Protein AF-A0A1I8H3U7-F1 (afdb_monomer_lite)

Radius of gyration: 20.55 Å; chains: 1; bounding box: 43×45×59 Å

pLDDT: mean 71.6, std 21.75, range [28.52, 97.62]

Organism: NCBI:txid282301

InterPro domains:
  IPR007583 GRASP55/65 [PTHR12893] (18-181)
  IPR024958 GRASP-type PDZ domain [PF04495] (22-180)
  IPR024958 GRASP-type PDZ domain [PS51865] (71-175)
  IPR036034 PDZ superfamily [G3DSA:2.30.42.10] (1-68)
  IPR036034 PDZ superfamily [G3DSA:2.30.42.10] (71-184)

Structure (mmCIF, N/CA/C/O backbone):
data_AF-A0A1I8H3U7-F1
#
_entry.id   AF-A0A1I8H3U7-F1
#
loop_
_atom_site.group_PDB
_atom_site.id
_atom_site.type_symbol
_atom_site.label_atom_id
_atom_site.label_alt_id
_atom_site.label_comp_id
_atom_site.label_asym_id
_atom_site.label_entity_id
_atom_site.label_seq_id
_atom_site.pdbx_PDB_ins_code
_atom_site.Cartn_x
_atom_site.Cartn_y
_atom_site.Cartn_z
_atom_site.occupancy
_atom_site.B_iso_or_equiv
_atom_site.auth_seq_id
_atom_site.auth_comp_id
_atom_site.auth_asym_id
_atom_site.auth_atom_id
_atom_site.pdbx_PDB_model_num
ATOM 1 N N . THR A 1 1 ? -1.528 2.103 34.406 1.00 34.38 1 THR A N 1
ATOM 2 C CA . THR A 1 1 ? -1.459 2.693 33.057 1.00 34.38 1 THR A CA 1
ATOM 3 C C . THR A 1 1 ? -2.124 1.741 32.081 1.00 34.38 1 THR A C 1
ATOM 5 O O . THR A 1 1 ? -2.068 0.539 32.339 1.00 34.38 1 THR A O 1
ATOM 8 N N . PRO A 1 2 ? -2.748 2.231 30.998 1.00 35.12 2 PRO A N 1
ATOM 9 C CA . PRO A 1 2 ? -3.317 1.375 29.946 1.00 35.12 2 PRO A CA 1
ATOM 10 C C . PRO A 1 2 ? -2.287 0.363 29.407 1.00 35.12 2 PRO A C 1
ATOM 12 O O . PRO A 1 2 ? -2.620 -0.785 29.131 1.00 35.12 2 PRO A O 1
ATOM 15 N N . GLU A 1 3 ? -1.005 0.738 29.412 1.00 39.56 3 GLU A N 1
ATOM 16 C CA . GLU A 1 3 ? 0.134 -0.139 29.113 1.00 39.56 3 GLU A CA 1
ATOM 17 C C . GLU A 1 3 ? 0.215 -1.374 30.023 1.00 39.56 3 GLU A C 1
ATOM 19 O O . GLU A 1 3 ? 0.442 -2.479 29.542 1.00 39.56 3 GLU A O 1
ATOM 24 N N . ARG A 1 4 ? -0.013 -1.230 31.337 1.00 41.25 4 ARG A N 1
ATOM 25 C CA . ARG A 1 4 ? 0.008 -2.366 32.275 1.00 41.25 4 ARG A CA 1
ATOM 26 C C . ARG A 1 4 ? -1.184 -3.305 32.090 1.00 41.25 4 ARG A C 1
ATOM 28 O O . ARG A 1 4 ? -1.023 -4.495 32.330 1.00 41.25 4 ARG A O 1
ATOM 35 N N . GLN A 1 5 ? -2.338 -2.791 31.662 1.00 42.91 5 GLN A N 1
ATOM 36 C CA . GLN A 1 5 ? -3.529 -3.606 31.394 1.00 42.91 5 GLN A CA 1
ATOM 37 C C . GLN A 1 5 ? -3.373 -4.404 30.098 1.00 42.91 5 GLN A C 1
ATOM 39 O O . GLN A 1 5 ? -3.632 -5.602 30.087 1.00 42.91 5 GLN A O 1
ATOM 44 N N . LEU A 1 6 ? -2.851 -3.794 29.030 1.00 49.28 6 LEU A N 1
ATOM 45 C CA . LEU A 1 6 ? -2.592 -4.519 27.783 1.00 49.28 6 LEU A CA 1
ATOM 46 C C . LEU A 1 6 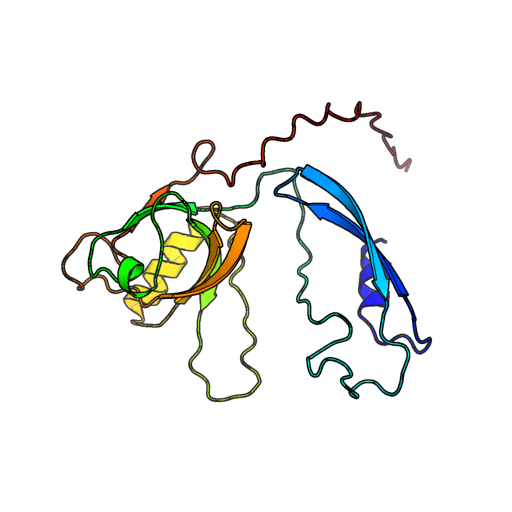? -1.469 -5.556 27.964 1.00 49.28 6 LEU A C 1
ATOM 48 O O . LEU A 1 6 ? -1.606 -6.703 27.548 1.00 49.28 6 LEU A O 1
ATOM 52 N N . HIS A 1 7 ? -0.402 -5.205 28.690 1.00 46.22 7 HIS A N 1
ATOM 53 C CA . HIS A 1 7 ? 0.641 -6.165 29.059 1.00 46.22 7 HIS A CA 1
ATOM 54 C C . HIS A 1 7 ? 0.152 -7.288 29.988 1.00 46.22 7 HIS A C 1
ATOM 56 O O . HIS A 1 7 ? 0.735 -8.370 29.948 1.00 46.22 7 HIS A O 1
ATOM 62 N N . SER A 1 8 ? -0.882 -7.079 30.817 1.00 42.31 8 SER A N 1
ATOM 63 C CA . SER A 1 8 ? -1.443 -8.155 31.649 1.00 42.31 8 SER A CA 1
ATOM 64 C C . SER A 1 8 ? -2.382 -9.079 30.876 1.00 42.31 8 SER A C 1
ATOM 66 O O . SER A 1 8 ? -2.451 -10.253 31.218 1.00 42.31 8 SER A O 1
ATOM 68 N N . LEU A 1 9 ? -3.058 -8.580 29.834 1.00 48.66 9 LEU A N 1
ATOM 69 C CA . LEU A 1 9 ? -3.866 -9.392 28.912 1.00 48.66 9 LEU A CA 1
ATOM 70 C C . LEU A 1 9 ? -3.006 -10.242 27.963 1.00 48.66 9 LEU A C 1
ATOM 72 O O . LEU A 1 9 ? -3.434 -11.301 27.519 1.00 48.66 9 LEU A O 1
ATOM 76 N N . LEU A 1 10 ? -1.788 -9.782 27.659 1.00 49.66 10 LEU A N 1
ATOM 77 C CA . LEU A 1 10 ? -0.835 -10.487 26.793 1.00 49.66 10 LEU A CA 1
ATOM 78 C C . LEU A 1 10 ? 0.128 -11.411 27.554 1.00 49.66 10 LEU A C 1
ATOM 80 O O . LEU A 1 10 ? 0.865 -12.174 26.930 1.00 49.66 10 LEU A O 1
ATOM 84 N N . ARG A 1 11 ? 0.152 -11.353 28.892 1.00 44.91 11 ARG A N 1
ATOM 85 C CA . ARG A 1 11 ? 0.851 -12.346 29.716 1.00 44.91 11 ARG A CA 1
ATOM 86 C C . ARG A 1 11 ? -0.111 -13.485 30.046 1.00 44.91 11 ARG A C 1
ATOM 88 O O . ARG A 1 11 ? -1.270 -13.202 30.339 1.00 44.91 11 ARG A O 1
ATOM 95 N N . PRO A 1 12 ? 0.358 -14.744 30.092 1.00 41.75 12 PRO A N 1
ATOM 96 C CA . PRO A 1 12 ? -0.419 -15.827 30.675 1.00 41.75 12 PRO A CA 1
ATOM 97 C C . PRO A 1 12 ? -0.661 -15.477 32.146 1.00 41.75 12 PRO A C 1
ATOM 99 O O . PRO A 1 12 ? 0.229 -15.585 32.989 1.00 41.75 12 PRO A O 1
ATOM 102 N N . THR A 1 13 ? -1.839 -14.948 32.450 1.00 44.47 13 THR A N 1
ATOM 103 C CA . THR A 1 13 ? -2.303 -14.775 33.820 1.00 44.47 13 THR A CA 1
ATOM 104 C C . THR A 1 13 ? -2.773 -16.145 34.298 1.00 44.47 13 THR A C 1
ATOM 106 O O . THR A 1 13 ? -3.420 -16.879 33.557 1.00 44.47 13 THR A O 1
ATOM 109 N N . SER A 1 14 ? -2.451 -16.524 35.538 1.00 47.03 14 SER A N 1
ATOM 110 C CA . SER A 1 14 ? -2.884 -17.803 36.131 1.00 47.03 14 SER A CA 1
ATOM 111 C C . SER A 1 14 ? -4.402 -17.892 36.364 1.00 47.03 14 SER A C 1
ATOM 113 O O . SER A 1 14 ? -4.886 -18.874 36.922 1.00 47.03 14 SER A O 1
ATOM 115 N N . GLN A 1 15 ? -5.156 -16.872 35.950 1.00 48.25 15 GLN A N 1
ATOM 116 C CA . GLN A 1 15 ? -6.607 -16.881 35.857 1.00 48.25 15 GLN A CA 1
ATOM 117 C C . GLN A 1 15 ? -6.987 -16.954 34.380 1.00 48.25 15 GLN A C 1
ATOM 119 O O . GLN A 1 15 ? -6.666 -16.054 33.608 1.00 48.25 15 GLN A O 1
ATOM 124 N N . ALA A 1 16 ? -7.657 -18.040 33.998 1.00 53.25 16 ALA A N 1
ATOM 125 C CA . ALA A 1 16 ? -8.182 -18.227 32.656 1.00 53.25 16 ALA A CA 1
ATOM 126 C C . ALA A 1 16 ? -9.256 -17.163 32.373 1.00 53.25 16 ALA A C 1
ATOM 128 O O . ALA A 1 16 ? -10.399 -17.292 32.808 1.00 53.25 16 ALA A O 1
ATOM 129 N N . LEU A 1 17 ? -8.879 -16.090 31.680 1.00 57.59 17 LEU A N 1
ATOM 130 C CA . LEU A 1 17 ? -9.831 -15.150 31.094 1.00 57.59 17 LEU A CA 1
ATOM 131 C C . LEU A 1 17 ? -10.604 -15.889 29.993 1.00 57.59 17 LEU A C 1
ATOM 133 O O . LEU A 1 17 ? -9.993 -16.396 29.056 1.00 57.59 17 LEU A O 1
ATOM 137 N N . SER A 1 18 ? -11.929 -15.978 30.128 1.00 69.25 18 SER A N 1
ATOM 138 C CA . SER A 1 18 ? -12.824 -16.638 29.161 1.00 69.25 18 SER A CA 1
ATOM 139 C C . SER A 1 18 ? -13.336 -15.697 28.069 1.00 69.25 18 SER A C 1
ATOM 141 O O . SER A 1 18 ? -13.790 -16.148 27.025 1.00 69.25 18 SER A O 1
ATOM 143 N N . SER A 1 19 ? -13.271 -14.386 28.290 1.00 75.50 19 SER A N 1
ATOM 144 C CA . SER A 1 19 ? -13.606 -13.374 27.290 1.00 75.50 19 SER A CA 1
ATOM 145 C C . SER A 1 19 ? -12.883 -12.064 27.584 1.00 75.50 19 SER A C 1
ATOM 147 O O . SER A 1 19 ? -12.411 -11.827 28.703 1.00 75.50 19 SER A O 1
ATOM 149 N N . VAL A 1 20 ? -12.748 -11.225 26.559 1.00 82.19 20 VAL A N 1
ATOM 150 C CA . VAL A 1 20 ? -12.154 -9.895 26.669 1.00 82.19 20 VAL A CA 1
ATOM 151 C C . VAL A 1 20 ? -12.963 -8.890 25.857 1.00 82.19 20 VAL A C 1
ATOM 153 O O . VAL A 1 20 ? -13.288 -9.128 24.696 1.00 82.19 20 VAL A O 1
ATOM 156 N N . ASP A 1 21 ? -13.248 -7.743 26.467 1.00 82.81 21 ASP A N 1
ATOM 157 C CA . ASP A 1 21 ? -13.809 -6.585 25.776 1.00 82.81 21 ASP A CA 1
ATOM 158 C C . ASP A 1 21 ? -12.682 -5.641 25.363 1.00 82.81 21 ASP A C 1
ATOM 160 O O . ASP A 1 21 ? -11.922 -5.144 26.199 1.00 82.81 21 ASP A O 1
ATOM 164 N N . LEU A 1 22 ? -12.568 -5.386 24.060 1.00 84.25 22 LEU A N 1
ATOM 165 C CA . LEU A 1 22 ? -11.606 -4.449 23.494 1.00 84.25 22 LEU A CA 1
ATOM 166 C C . LEU A 1 22 ? -12.311 -3.212 22.953 1.00 84.25 22 LEU A C 1
ATOM 168 O O . LEU A 1 22 ? -13.195 -3.288 22.102 1.00 84.25 22 LEU A O 1
ATOM 172 N N . THR A 1 23 ? -11.824 -2.046 23.361 1.00 85.19 23 THR A N 1
ATOM 173 C CA . THR A 1 23 ? -12.146 -0.787 22.690 1.00 85.19 23 THR A CA 1
ATOM 174 C C . THR A 1 23 ? -11.201 -0.603 21.505 1.00 85.19 23 THR A C 1
ATOM 176 O O . THR A 1 23 ? -10.003 -0.395 21.687 1.00 85.19 23 THR A O 1
ATOM 179 N N . VAL A 1 24 ? -11.732 -0.690 20.284 1.00 85.56 24 VAL A N 1
ATOM 180 C CA . VAL A 1 24 ? -10.954 -0.637 19.040 1.00 85.56 24 VAL A CA 1
ATOM 181 C C . VAL A 1 24 ? -11.247 0.660 18.296 1.00 85.56 24 VAL A C 1
ATOM 183 O O . VAL A 1 24 ? -12.391 0.930 17.931 1.00 85.56 24 VAL A O 1
ATOM 186 N N . TYR A 1 25 ? -10.199 1.438 18.022 1.00 80.38 25 TYR A N 1
ATOM 187 C CA . TYR A 1 25 ? -10.252 2.565 17.0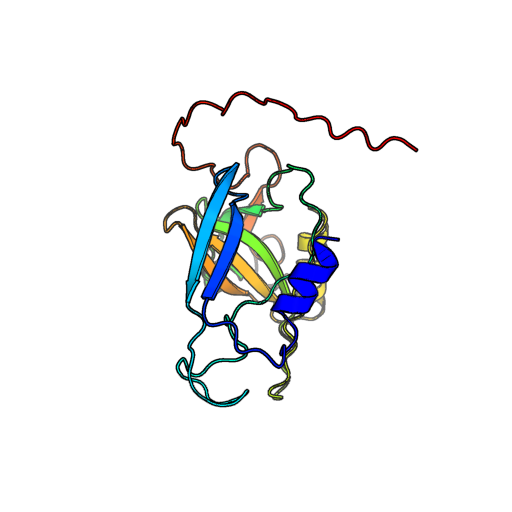92 1.00 80.38 25 TYR A CA 1
ATOM 188 C C . TYR A 1 25 ? -9.895 2.101 15.674 1.00 80.38 25 TYR A C 1
ATOM 190 O O . TYR A 1 25 ? -8.862 1.465 15.466 1.00 80.38 25 TYR A O 1
ATOM 198 N N . SER A 1 26 ? -10.737 2.419 14.688 1.00 79.12 26 SER A N 1
ATOM 199 C CA . SER A 1 26 ? -10.466 2.140 13.275 1.00 79.12 26 SER A CA 1
ATOM 200 C C . SER A 1 26 ? -9.914 3.380 12.581 1.00 79.12 26 SER A C 1
ATOM 202 O O . SER A 1 26 ? -10.650 4.337 12.363 1.00 79.12 26 SER A O 1
ATOM 204 N N . SER A 1 27 ? -8.655 3.345 12.138 1.00 74.06 27 SER A N 1
ATOM 205 C CA . SER A 1 27 ? -8.067 4.459 11.378 1.00 74.06 27 SER A CA 1
ATOM 206 C C . SER A 1 27 ? -8.760 4.714 10.034 1.00 74.06 27 SER A C 1
ATOM 208 O O . SER A 1 27 ? -8.767 5.852 9.580 1.00 74.06 27 SER A O 1
ATOM 210 N N . LYS A 1 28 ? -9.363 3.682 9.422 1.00 74.44 28 LYS A N 1
ATOM 211 C CA . LYS A 1 28 ? -10.118 3.796 8.159 1.00 74.44 28 LYS A CA 1
ATOM 212 C C . LYS A 1 28 ? -11.469 4.486 8.358 1.00 74.44 28 LYS A C 1
ATOM 214 O O . LYS A 1 28 ? -11.871 5.294 7.538 1.00 74.44 28 LYS A O 1
ATOM 219 N N . GLN A 1 29 ? -12.201 4.130 9.414 1.00 78.31 29 GLN A N 1
ATOM 220 C CA . GLN A 1 29 ? -13.550 4.667 9.649 1.00 78.31 29 GLN A CA 1
ATOM 221 C C . GLN A 1 29 ? -13.547 5.892 10.572 1.00 78.31 29 GLN A C 1
ATOM 223 O O . GLN A 1 29 ? -14.559 6.570 10.689 1.00 78.31 29 GLN A O 1
ATOM 228 N N . ARG A 1 30 ? -12.429 6.162 11.257 1.00 77.19 30 ARG A N 1
ATOM 229 C CA . ARG A 1 30 ? -12.304 7.158 12.334 1.00 77.19 30 ARG A CA 1
ATOM 230 C C . ARG A 1 30 ? -13.356 6.992 13.435 1.00 77.19 30 ARG A C 1
ATOM 232 O O . ARG A 1 30 ? -13.760 7.959 14.076 1.00 77.19 30 ARG A O 1
ATOM 239 N N . THR A 1 31 ? -13.775 5.754 13.679 1.00 79.38 31 THR A N 1
ATOM 240 C CA . THR A 1 31 ? -14.749 5.393 14.711 1.00 79.38 31 THR A CA 1
ATOM 241 C C . THR A 1 31 ? -14.119 4.518 15.784 1.00 79.38 31 THR A C 1
ATOM 243 O O . THR A 1 31 ? -13.140 3.801 15.549 1.00 79.38 31 THR A O 1
ATOM 246 N N . VAL A 1 32 ? -14.701 4.580 16.980 1.00 84.12 32 VAL A N 1
ATOM 247 C CA . VAL A 1 32 ? -14.395 3.683 18.094 1.00 84.12 32 VAL A CA 1
ATOM 248 C C . VAL A 1 32 ? -15.550 2.705 18.240 1.00 84.12 32 VAL A C 1
ATOM 250 O O . VAL A 1 32 ? -16.710 3.115 18.242 1.00 84.12 32 VAL A O 1
ATOM 253 N N . ARG A 1 33 ? -15.240 1.418 18.374 1.00 84.94 33 ARG A N 1
ATOM 254 C CA . ARG A 1 33 ? -16.231 0.370 18.641 1.00 84.94 33 ARG A CA 1
ATOM 255 C C . ARG A 1 33 ? -15.762 -0.556 19.754 1.00 84.94 33 ARG A C 1
ATOM 257 O O . ARG A 1 33 ? -14.560 -0.751 19.929 1.00 84.94 33 ARG A O 1
ATOM 264 N N . GLN A 1 34 ? -16.716 -1.135 20.473 1.00 88.75 34 GLN A N 1
ATOM 265 C CA . GLN A 1 34 ? -16.449 -2.243 21.386 1.00 88.75 34 GLN A CA 1
ATOM 266 C C . GLN A 1 34 ? -16.438 -3.552 20.596 1.00 88.75 34 GLN A C 1
ATOM 268 O O . GLN A 1 34 ? -17.292 -3.768 19.735 1.00 88.75 34 GLN A O 1
ATOM 273 N N . VAL A 1 35 ? -15.454 -4.400 20.868 1.00 87.75 35 VAL A N 1
ATOM 274 C CA . VAL A 1 35 ? -15.314 -5.732 20.283 1.00 87.75 35 VAL A CA 1
ATOM 275 C C . VAL A 1 35 ? -15.214 -6.726 21.429 1.00 87.75 35 VAL A C 1
ATOM 277 O O . VAL A 1 35 ? -14.239 -6.700 22.175 1.00 87.75 35 VAL A O 1
ATOM 280 N N . HIS A 1 36 ? -16.219 -7.590 21.547 1.00 84.25 36 HIS A N 1
ATOM 281 C CA . HIS A 1 36 ? -16.194 -8.724 22.463 1.00 84.25 36 HIS A CA 1
ATOM 282 C C . HIS A 1 36 ? -15.462 -9.883 21.792 1.00 84.25 36 HIS A C 1
ATOM 284 O O . HIS A 1 36 ? -15.779 -10.226 20.650 1.00 84.25 36 HIS A O 1
ATOM 290 N N . ILE A 1 37 ? -14.476 -10.464 22.470 1.00 81.88 37 ILE A N 1
ATOM 291 C CA . ILE A 1 37 ? -13.745 -11.631 21.983 1.00 81.88 37 ILE A CA 1
ATOM 292 C C . ILE A 1 37 ? -13.847 -12.742 23.017 1.00 81.88 37 ILE A C 1
ATOM 294 O O . ILE A 1 37 ? -13.365 -12.595 24.141 1.00 81.88 37 ILE A O 1
ATOM 298 N N . ASP A 1 38 ? -14.411 -13.871 22.602 1.00 77.56 38 ASP A N 1
ATOM 299 C CA . ASP A 1 38 ? -14.415 -15.094 23.393 1.00 77.56 38 ASP A CA 1
ATOM 300 C C . ASP A 1 38 ? -13.034 -15.751 23.315 1.00 77.56 38 ASP A C 1
ATOM 302 O O . ASP A 1 38 ? -12.550 -16.124 22.244 1.00 77.56 38 ASP A O 1
ATOM 306 N N . LEU A 1 39 ? -12.379 -15.873 24.466 1.00 71.56 39 LEU A N 1
ATOM 307 C CA . LEU A 1 39 ? -11.112 -16.578 24.592 1.00 71.56 39 LEU A CA 1
ATOM 308 C C . LEU A 1 39 ? -11.463 -18.033 24.881 1.00 71.56 39 LEU A C 1
ATOM 310 O O . LEU A 1 39 ? -12.071 -18.319 25.910 1.00 71.56 39 LEU A O 1
ATOM 314 N N . ALA A 1 40 ? -11.123 -18.951 23.974 1.00 62.75 40 ALA A N 1
ATOM 315 C CA . ALA A 1 40 ? -11.466 -20.362 24.120 1.00 62.75 40 ALA A CA 1
ATOM 316 C C . ALA A 1 40 ? -11.066 -20.891 25.514 1.00 62.75 40 ALA A C 1
ATOM 318 O O . ALA A 1 40 ? -9.890 -21.098 25.816 1.00 62.75 40 ALA A O 1
ATOM 319 N N . SER A 1 41 ? -12.063 -21.092 26.380 1.00 50.88 41 SER A N 1
ATOM 320 C CA . SER A 1 41 ? -11.893 -21.635 27.721 1.00 50.88 41 SER A CA 1
ATOM 321 C C . SER A 1 41 ? -11.781 -23.152 27.614 1.00 50.88 41 SER A C 1
ATOM 323 O O . SER A 1 41 ? -12.783 -23.867 27.637 1.00 50.88 41 SER A O 1
ATOM 325 N N . GLY A 1 42 ? -10.573 -23.673 27.445 1.00 45.69 42 GLY A N 1
ATOM 326 C CA . GLY A 1 42 ? -10.405 -25.119 27.398 1.00 45.69 42 GLY A CA 1
ATOM 327 C C . GLY A 1 42 ? -8.976 -25.548 27.144 1.00 45.69 42 GLY A C 1
ATOM 328 O O . GLY A 1 42 ? -8.549 -25.558 25.998 1.00 45.69 42 GLY A O 1
ATOM 329 N N . SER A 1 43 ? -8.326 -25.954 28.238 1.00 44.59 43 SER A N 1
ATOM 330 C CA . SER A 1 43 ? -7.053 -26.677 28.360 1.00 44.59 43 SER A CA 1
ATOM 331 C C . SER A 1 43 ? -5.779 -25.969 27.888 1.00 44.59 43 SER A C 1
ATOM 333 O O . SER A 1 43 ? -5.638 -25.634 26.727 1.00 44.59 43 SER A O 1
ATOM 335 N N . GLU A 1 44 ? -4.832 -25.843 28.821 1.00 46.41 44 GLU A N 1
ATOM 336 C CA . GLU A 1 44 ? -3.373 -25.745 28.649 1.00 46.41 44 GLU A CA 1
ATOM 337 C C . GLU A 1 44 ? -2.804 -24.743 27.607 1.00 46.41 44 GLU A C 1
ATOM 339 O O . GLU A 1 44 ? -3.104 -24.818 26.411 1.00 46.41 44 GLU A O 1
ATOM 344 N N . PRO A 1 45 ? -1.872 -23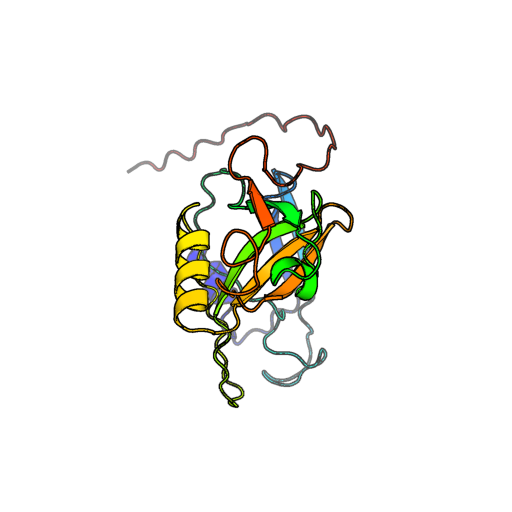.851 28.005 1.00 43.72 45 PRO A N 1
ATOM 345 C CA . PRO A 1 45 ? -1.141 -23.014 27.056 1.00 43.72 45 PRO A CA 1
ATOM 346 C C . PRO A 1 45 ? -0.381 -23.903 26.056 1.00 43.72 45 PRO A C 1
ATOM 348 O O . PRO A 1 45 ? 0.576 -24.580 26.417 1.00 43.72 45 PRO A O 1
ATOM 351 N N . GLY A 1 46 ? -0.831 -23.911 24.798 1.00 45.31 46 GLY A N 1
ATOM 352 C CA . GLY A 1 46 ? -0.287 -24.763 23.733 1.00 45.31 46 GLY A CA 1
ATOM 353 C C . GLY A 1 46 ? -1.277 -25.759 23.122 1.00 45.31 46 GLY A C 1
ATOM 354 O O . GLY A 1 46 ? -0.951 -26.355 22.098 1.00 45.31 46 GLY A O 1
ATOM 355 N N . SER A 1 47 ? -2.490 -25.920 23.667 1.00 41.88 47 SER A N 1
ATOM 356 C CA . SER A 1 47 ? -3.523 -26.747 23.027 1.00 41.88 47 SER A CA 1
ATOM 357 C C . SER A 1 47 ? -4.414 -25.895 22.108 1.00 41.88 47 SER A C 1
ATOM 359 O O . SER A 1 47 ? -5.362 -25.223 22.507 1.00 41.88 47 SER A O 1
ATOM 361 N N . GLY A 1 48 ? -4.020 -25.830 20.836 1.00 50.28 48 GLY A N 1
ATOM 362 C CA . GLY A 1 48 ? -4.698 -25.046 19.811 1.00 50.28 48 GLY A CA 1
ATOM 363 C C . GLY A 1 48 ? -6.082 -25.592 19.460 1.00 50.28 48 GLY A C 1
ATOM 364 O O . GLY A 1 48 ? -6.185 -26.563 18.721 1.00 50.28 48 GLY A O 1
ATOM 365 N N . GLN A 1 49 ? -7.151 -24.909 19.877 1.00 52.62 49 GLN A N 1
ATOM 366 C CA . GLN A 1 49 ? -8.480 -25.144 19.287 1.00 52.62 49 GLN A CA 1
ATOM 367 C C . GLN A 1 49 ? -8.590 -24.588 17.861 1.00 52.62 49 GLN A C 1
ATOM 369 O O . GLN A 1 49 ? -9.301 -25.153 17.038 1.00 52.62 49 GLN A O 1
ATOM 374 N N . TRP A 1 50 ? -7.856 -23.520 17.540 1.00 64.31 50 TRP A N 1
ATOM 375 C CA . TRP A 1 50 ? -7.815 -22.942 16.191 1.00 64.31 50 TRP A CA 1
ATOM 376 C C . TRP A 1 50 ? -6.504 -23.243 15.439 1.00 64.31 50 TRP A C 1
ATOM 378 O O . TRP A 1 50 ? -6.338 -22.831 14.295 1.00 64.31 50 TRP A O 1
ATOM 388 N N . GLY A 1 51 ? -5.578 -23.981 16.068 1.00 64.69 51 GLY A N 1
ATOM 389 C CA . GLY A 1 51 ? -4.355 -24.487 15.432 1.00 64.69 51 GLY A CA 1
ATOM 390 C C . GLY A 1 51 ? -3.235 -23.466 15.186 1.00 64.69 51 GLY A C 1
ATOM 391 O O . GLY A 1 51 ? -2.245 -23.824 14.552 1.00 64.69 51 GLY A O 1
ATOM 392 N N . GLY A 1 52 ? -3.355 -22.223 15.670 1.00 65.38 52 GLY A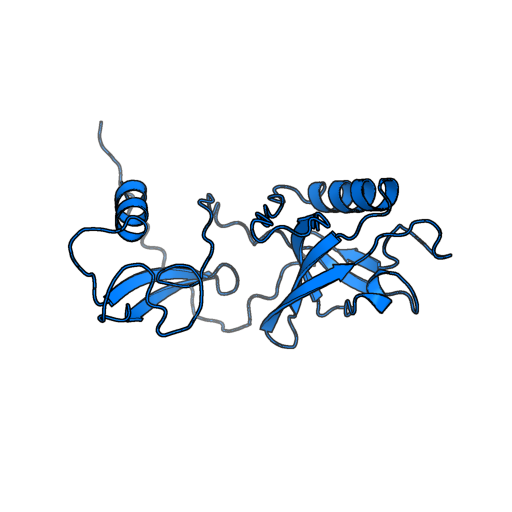 N 1
ATOM 393 C CA . GLY A 1 52 ? -2.338 -21.182 15.485 1.00 65.38 52 GLY A CA 1
ATOM 394 C C . GLY A 1 52 ? -1.661 -20.691 16.770 1.00 65.38 52 GLY A C 1
ATOM 395 O O . GLY A 1 52 ? -1.930 -21.166 17.872 1.00 65.38 52 GLY A O 1
ATOM 396 N N . GLN A 1 53 ? -0.724 -19.751 16.610 1.00 66.94 53 GLN A N 1
ATOM 397 C CA . GLN A 1 53 ? 0.105 -19.217 17.696 1.00 66.94 53 GLN A CA 1
ATOM 398 C C . GLN A 1 53 ? -0.618 -18.119 18.495 1.00 66.94 53 GLN A C 1
ATOM 400 O O . GLN A 1 53 ? -1.126 -17.150 17.928 1.00 66.94 53 GLN A O 1
ATOM 405 N N . GLY A 1 54 ? -0.585 -18.228 19.826 1.00 66.31 54 GLY A N 1
ATOM 406 C CA . GLY A 1 54 ? -1.164 -17.250 20.754 1.00 66.31 54 GLY A CA 1
ATOM 407 C C . GLY A 1 54 ? -2.680 -17.383 20.962 1.00 66.31 54 GLY A C 1
ATOM 408 O O . GLY A 1 54 ? -3.365 -18.136 20.277 1.00 66.31 54 GLY A O 1
ATOM 409 N N . LEU A 1 55 ? -3.213 -16.631 21.931 1.00 69.38 55 LEU A N 1
ATOM 410 C CA . LEU A 1 55 ? -4.637 -16.688 22.303 1.00 69.38 55 LEU A CA 1
ATOM 411 C C . LEU A 1 55 ? -5.563 -16.063 21.250 1.00 69.38 55 LEU A C 1
ATOM 413 O O . LEU A 1 55 ? -6.693 -16.503 21.089 1.00 69.38 55 LEU A O 1
ATOM 417 N N . LEU A 1 56 ? -5.075 -15.041 20.542 1.00 71.44 56 LEU A N 1
ATOM 418 C CA . LEU A 1 56 ? -5.856 -14.254 19.583 1.00 71.44 56 LEU A CA 1
ATOM 419 C C . LEU A 1 56 ? -5.376 -14.399 18.133 1.00 71.44 56 LEU A C 1
ATOM 421 O O . LEU A 1 56 ? -6.063 -13.949 17.223 1.00 71.44 56 LEU A O 1
ATOM 425 N N . GLY A 1 57 ? -4.178 -14.950 17.906 1.00 71.44 57 GLY A N 1
ATOM 426 C CA . GLY A 1 57 ? -3.602 -15.039 16.561 1.00 71.44 57 GLY A CA 1
ATOM 427 C C . GLY A 1 57 ? -3.259 -13.693 15.916 1.00 71.44 57 GLY A C 1
ATOM 428 O O . GLY A 1 57 ? -3.127 -13.617 14.698 1.00 71.44 57 GLY A O 1
ATOM 429 N N . VAL A 1 58 ? -3.124 -12.625 16.710 1.00 70.62 58 VAL A N 1
ATOM 430 C CA . VAL A 1 58 ? -2.797 -11.276 16.226 1.00 70.62 58 VAL A CA 1
ATOM 431 C C . VAL A 1 58 ? -1.413 -10.836 16.692 1.00 70.62 58 VAL A C 1
ATOM 433 O O . VAL A 1 58 ? -1.004 -11.110 17.820 1.00 70.62 58 VAL A O 1
ATOM 436 N N . SER A 1 59 ? -0.710 -10.097 15.834 1.00 67.31 59 SER A N 1
ATOM 437 C CA . SER A 1 59 ? 0.475 -9.329 16.217 1.00 67.31 59 SER A CA 1
ATOM 438 C C . SER A 1 59 ? 0.068 -7.878 16.445 1.00 67.31 59 SER A C 1
ATOM 440 O O . SER A 1 59 ? -0.580 -7.272 15.591 1.00 67.31 59 SER A O 1
ATOM 442 N N . VAL A 1 60 ? 0.425 -7.319 17.600 1.00 70.38 60 VAL A N 1
ATOM 443 C CA . VAL A 1 60 ? 0.100 -5.937 17.969 1.00 70.38 60 VAL A CA 1
ATOM 444 C C . VAL A 1 60 ? 1.392 -5.175 18.199 1.00 70.38 60 VAL A C 1
ATOM 446 O O . VAL A 1 60 ? 2.325 -5.677 18.825 1.00 70.38 60 VAL A O 1
ATOM 449 N N . ARG A 1 61 ? 1.433 -3.938 17.709 1.00 66.75 61 ARG A N 1
ATOM 450 C CA . ARG A 1 61 ? 2.511 -2.992 17.988 1.00 66.75 61 ARG A CA 1
ATOM 451 C C . ARG A 1 61 ? 1.945 -1.797 18.727 1.00 66.75 61 ARG A C 1
ATOM 453 O O . ARG A 1 61 ? 0.914 -1.256 18.334 1.00 66.75 61 ARG A O 1
ATOM 460 N N . LEU A 1 62 ? 2.636 -1.384 19.784 1.00 60.06 62 LEU A N 1
ATOM 461 C CA . LEU A 1 62 ? 2.348 -0.118 20.441 1.00 60.06 62 LEU A CA 1
ATOM 462 C C . LEU A 1 62 ? 2.786 1.008 19.502 1.00 60.06 62 LEU A C 1
ATOM 464 O O . LEU A 1 62 ? 3.945 1.070 19.098 1.00 60.06 62 LEU A O 1
ATOM 468 N N . CYS A 1 63 ? 1.840 1.860 19.124 1.00 56.41 63 CYS A N 1
ATOM 469 C CA . CYS A 1 63 ? 2.066 3.010 18.260 1.00 56.41 63 CYS A CA 1
ATOM 470 C C . CYS A 1 63 ? 1.235 4.194 18.767 1.00 56.41 63 CYS A C 1
ATOM 472 O O . CYS A 1 63 ? 0.125 4.012 19.273 1.00 56.41 63 CYS A O 1
ATOM 474 N N . CYS A 1 64 ? 1.767 5.406 18.628 1.00 55.22 64 CYS A N 1
ATOM 475 C CA . CYS A 1 64 ? 1.077 6.638 18.986 1.00 55.22 64 CYS A CA 1
ATOM 476 C C . CYS A 1 64 ? 0.169 7.058 17.824 1.00 55.22 64 CYS A C 1
ATOM 478 O O . CYS A 1 64 ? 0.654 7.536 16.801 1.00 55.22 64 CYS A O 1
ATOM 480 N N . SER A 1 65 ? -1.151 6.915 17.960 1.00 53.97 65 SER A N 1
ATOM 481 C CA . SER A 1 65 ? -2.076 7.462 16.964 1.00 53.97 65 SER A CA 1
ATOM 482 C C . SER A 1 65 ? -2.211 8.974 17.168 1.00 53.97 65 SER A C 1
ATOM 484 O O . SER A 1 65 ? -2.997 9.425 17.999 1.00 53.97 65 SER A O 1
ATOM 486 N N . THR A 1 66 ? -1.483 9.782 16.401 1.00 55.84 66 THR A N 1
ATOM 487 C CA . THR A 1 66 ? -1.567 11.260 16.426 1.00 55.84 66 THR A CA 1
ATOM 488 C C . THR A 1 66 ? -2.855 11.809 15.787 1.00 55.84 66 THR A C 1
ATOM 490 O O . THR A 1 66 ? -2.941 12.990 15.462 1.00 55.84 66 THR A O 1
ATOM 493 N N . GLY A 1 67 ? -3.867 10.963 15.557 1.00 54.16 67 GLY A N 1
ATOM 494 C CA . GLY A 1 67 ? -5.066 11.312 14.788 1.00 54.16 67 GLY A CA 1
ATOM 495 C C . GLY A 1 67 ? -4.798 11.539 13.295 1.00 54.16 67 GLY A C 1
ATOM 496 O O . GLY A 1 67 ? -5.709 11.923 12.566 1.00 54.16 67 GLY A O 1
ATOM 497 N N . GLN A 1 68 ? -3.567 11.301 12.834 1.00 57.78 68 GLN A N 1
ATOM 498 C CA . GLN A 1 68 ? -3.200 11.383 11.428 1.00 57.78 68 GLN A CA 1
ATOM 499 C C . GLN A 1 68 ? -3.668 10.132 10.669 1.00 57.78 68 GLN A C 1
ATOM 501 O O . GLN A 1 68 ? -3.734 9.042 11.247 1.00 57.78 68 GLN A O 1
ATOM 506 N N . PRO A 1 69 ? -4.022 10.281 9.381 1.00 62.44 69 PRO A N 1
ATOM 507 C CA . PRO A 1 69 ? -4.354 9.146 8.532 1.00 62.44 69 PRO A CA 1
ATOM 508 C C . PRO A 1 69 ? -3.173 8.174 8.469 1.00 62.44 69 PRO A C 1
ATOM 510 O O . PRO A 1 69 ? -2.015 8.582 8.551 1.00 62.44 69 PRO A O 1
ATOM 513 N N . ALA A 1 70 ? -3.482 6.882 8.347 1.00 67.75 70 ALA A N 1
ATOM 514 C CA . ALA A 1 70 ? -2.459 5.852 8.239 1.00 67.75 70 ALA A CA 1
ATOM 515 C C . ALA A 1 70 ? -1.545 6.136 7.037 1.00 67.75 70 ALA A C 1
ATOM 517 O O . ALA A 1 70 ? -2.027 6.507 5.964 1.00 67.75 70 ALA A O 1
ATOM 518 N N . LEU A 1 71 ? -0.238 5.956 7.234 1.00 78.50 71 LEU A N 1
ATOM 519 C CA . LEU A 1 71 ? 0.757 6.090 6.180 1.00 78.50 71 LEU A CA 1
ATOM 520 C C . LEU A 1 71 ? 0.476 5.038 5.099 1.00 78.50 71 LEU A C 1
ATOM 522 O O . LEU A 1 71 ? 0.496 3.838 5.374 1.00 78.50 71 LEU A O 1
ATOM 526 N N . ALA A 1 72 ? 0.150 5.498 3.894 1.00 87.88 72 ALA A N 1
ATOM 527 C CA . ALA A 1 72 ? -0.179 4.637 2.772 1.00 87.88 72 ALA A CA 1
ATOM 528 C C . ALA A 1 72 ? 0.272 5.265 1.451 1.00 87.88 72 ALA A C 1
ATOM 530 O O . ALA A 1 72 ? 0.215 6.485 1.286 1.00 87.88 72 ALA A O 1
ATOM 531 N N . TRP A 1 73 ? 0.667 4.417 0.504 1.00 92.81 73 TRP A N 1
ATOM 532 C CA . TRP A 1 73 ? 1.045 4.804 -0.852 1.00 92.81 73 TRP A CA 1
ATOM 533 C C . TRP A 1 73 ? 0.061 4.176 -1.825 1.00 92.81 73 TRP A C 1
ATOM 535 O O . TRP A 1 73 ? -0.062 2.951 -1.892 1.00 92.81 73 TRP A O 1
ATOM 545 N N . ARG A 1 74 ? -0.659 5.015 -2.566 1.00 94.62 74 ARG A N 1
ATOM 546 C CA . ARG A 1 74 ? -1.611 4.561 -3.577 1.00 94.62 74 ARG A CA 1
ATOM 547 C C . ARG A 1 74 ? -0.858 4.132 -4.827 1.00 94.62 74 ARG A C 1
ATOM 549 O O . ARG A 1 74 ? -0.067 4.908 -5.357 1.00 94.62 74 ARG A O 1
ATOM 556 N N . VAL A 1 75 ? -1.154 2.941 -5.329 1.00 96.69 75 VAL A N 1
ATOM 557 C CA . VAL A 1 75 ? -0.683 2.497 -6.642 1.00 96.69 75 VAL A CA 1
ATOM 558 C C . VAL A 1 75 ? -1.480 3.248 -7.705 1.00 96.69 75 VAL A C 1
ATOM 560 O O . VAL A 1 75 ? -2.708 3.177 -7.722 1.00 96.69 75 VAL A O 1
ATOM 563 N N . LEU A 1 76 ? -0.798 4.006 -8.558 1.00 96.19 76 LEU A N 1
ATOM 564 C CA . LEU A 1 76 ? -1.424 4.841 -9.587 1.00 96.19 76 LEU A CA 1
ATOM 565 C C . LEU A 1 76 ? -1.549 4.072 -10.898 1.00 96.19 76 LEU A C 1
ATOM 567 O O . LEU A 1 76 ? -2.643 3.893 -11.418 1.00 96.19 76 LEU A O 1
ATOM 571 N N . ASP A 1 77 ? -0.430 3.553 -11.382 1.00 96.38 77 ASP A N 1
ATOM 572 C CA . ASP A 1 77 ? -0.334 2.756 -12.594 1.00 96.38 77 ASP A CA 1
ATOM 573 C C . ASP A 1 77 ? 0.594 1.557 -12.364 1.00 96.38 77 ASP A C 1
ATOM 575 O O . ASP A 1 77 ? 1.328 1.484 -11.377 1.00 96.38 77 ASP A O 1
ATOM 579 N N . VAL A 1 78 ? 0.509 0.567 -13.251 1.00 97.62 78 VAL A N 1
ATOM 580 C CA . VAL A 1 78 ? 1.359 -0.625 -13.224 1.00 97.62 78 VAL A CA 1
ATOM 581 C C . VAL A 1 78 ? 1.725 -0.970 -14.660 1.00 97.62 78 VAL A C 1
ATOM 583 O O . VAL A 1 78 ? 0.846 -1.247 -15.479 1.00 97.62 78 VAL A O 1
ATOM 586 N N . ALA A 1 79 ? 3.018 -0.953 -14.971 1.00 97.31 79 ALA A N 1
ATOM 587 C CA . ALA A 1 79 ? 3.504 -1.284 -16.300 1.00 97.31 79 ALA A CA 1
ATOM 588 C C . ALA A 1 79 ? 3.362 -2.796 -16.583 1.00 97.31 79 ALA A C 1
ATOM 590 O O . ALA A 1 79 ? 3.677 -3.616 -15.718 1.00 97.31 79 ALA A O 1
ATOM 591 N N . PRO A 1 80 ? 2.906 -3.212 -17.779 1.00 96.44 80 PRO A N 1
ATOM 592 C CA . PRO A 1 80 ? 2.772 -4.629 -18.111 1.00 96.44 80 PRO A CA 1
ATOM 593 C C . PRO A 1 80 ? 4.110 -5.371 -18.023 1.00 96.44 80 PRO A C 1
ATOM 595 O O . PRO A 1 80 ? 5.110 -4.913 -18.568 1.00 96.44 80 PRO A O 1
ATOM 598 N N . GLY A 1 81 ? 4.124 -6.530 -17.359 1.00 95.12 81 GLY A N 1
ATOM 599 C CA . GLY A 1 81 ? 5.337 -7.345 -17.210 1.00 95.12 81 GLY A CA 1
ATOM 600 C C . GLY A 1 81 ? 6.366 -6.793 -16.218 1.00 95.12 81 GLY A C 1
ATOM 601 O O . GLY A 1 81 ? 7.417 -7.404 -16.050 1.00 95.12 81 GLY A O 1
ATOM 602 N N . SER A 1 82 ? 6.067 -5.682 -15.538 1.00 97.25 82 SER A N 1
ATOM 603 C CA . SER A 1 82 ? 6.924 -5.143 -14.483 1.00 97.25 82 SER A CA 1
ATOM 604 C C . SER A 1 82 ? 6.925 -6.013 -13.224 1.00 97.25 82 SER A C 1
ATOM 606 O O . SER A 1 82 ? 5.993 -6.802 -13.017 1.00 97.25 82 SER A O 1
ATOM 608 N N . PRO A 1 83 ? 7.908 -5.839 -12.322 1.00 96.62 83 PRO A N 1
ATOM 609 C CA . PRO A 1 83 ? 7.888 -6.487 -11.013 1.00 96.62 83 PRO A CA 1
ATOM 610 C C . PRO A 1 83 ? 6.574 -6.287 -10.245 1.00 96.62 83 PRO A C 1
ATOM 612 O O . PRO A 1 83 ? 6.050 -7.237 -9.662 1.00 96.62 83 PRO A O 1
ATOM 615 N N . ALA A 1 84 ? 5.994 -5.083 -10.293 1.00 96.56 84 ALA A N 1
ATOM 616 C CA . ALA A 1 84 ? 4.697 -4.782 -9.691 1.00 96.56 84 ALA A CA 1
ATOM 617 C C . ALA A 1 84 ? 3.545 -5.566 -10.343 1.00 96.56 84 ALA A C 1
ATOM 619 O O . ALA A 1 84 ? 2.677 -6.089 -9.639 1.00 96.56 84 ALA A O 1
ATOM 620 N N . SER A 1 85 ? 3.554 -5.689 -11.675 1.00 96.44 85 SER A N 1
ATOM 621 C CA . SER A 1 85 ? 2.561 -6.468 -12.425 1.00 96.44 85 SER A CA 1
ATOM 622 C C . SER A 1 85 ? 2.626 -7.951 -12.068 1.00 96.44 85 SER A C 1
ATOM 624 O O . SER A 1 85 ? 1.602 -8.554 -11.746 1.00 96.44 85 SER A O 1
ATOM 626 N N . VAL A 1 86 ? 3.833 -8.521 -12.048 1.00 96.38 86 VAL A N 1
ATOM 627 C CA . VAL A 1 86 ? 4.071 -9.931 -11.704 1.00 96.38 86 VAL A CA 1
ATOM 628 C C . VAL A 1 86 ? 3.679 -10.226 -10.254 1.00 96.38 86 VAL A C 1
ATOM 630 O O . VAL A 1 86 ? 3.107 -11.278 -9.974 1.00 96.38 86 VAL A O 1
ATOM 633 N N . ALA A 1 87 ? 3.918 -9.284 -9.337 1.00 95.12 87 ALA A N 1
ATOM 634 C CA . ALA A 1 87 ? 3.496 -9.394 -7.942 1.00 95.12 87 ALA A CA 1
ATOM 635 C C . ALA A 1 87 ? 1.974 -9.247 -7.739 1.00 95.12 87 ALA A C 1
ATOM 637 O O . ALA A 1 87 ? 1.472 -9.520 -6.648 1.00 95.12 87 ALA A O 1
ATOM 638 N N . GLY A 1 88 ? 1.223 -8.825 -8.762 1.00 95.69 88 GLY A N 1
ATOM 639 C CA . GLY A 1 88 ? -0.231 -8.673 -8.694 1.00 95.69 88 GLY A CA 1
ATOM 640 C C . GLY A 1 88 ? -0.701 -7.381 -8.019 1.00 95.69 88 GLY A C 1
ATOM 641 O O . GLY A 1 88 ? -1.795 -7.358 -7.434 1.00 95.69 88 GLY A O 1
ATOM 642 N N . LEU A 1 89 ? 0.105 -6.313 -8.082 1.00 96.25 89 LEU A N 1
ATOM 643 C CA . LEU A 1 89 ? -0.359 -4.966 -7.746 1.00 96.25 89 LEU A CA 1
ATOM 644 C C . LEU A 1 89 ? -1.384 -4.494 -8.781 1.00 96.25 89 LEU A C 1
ATOM 646 O O . LEU A 1 89 ? -1.254 -4.733 -9.982 1.00 96.25 89 LEU A O 1
ATOM 650 N N . ARG A 1 90 ? -2.429 -3.834 -8.292 1.00 97.00 90 ARG A N 1
ATOM 651 C CA . ARG A 1 90 ? -3.562 -3.349 -9.070 1.00 97.00 90 ARG A CA 1
ATOM 652 C C . ARG A 1 90 ? -3.560 -1.823 -9.049 1.00 97.00 90 ARG A C 1
ATOM 654 O O . ARG A 1 90 ? -3.589 -1.244 -7.960 1.00 97.00 90 ARG A O 1
ATOM 661 N N . PRO A 1 91 ? -3.575 -1.168 -10.219 1.00 96.50 91 PRO A N 1
ATOM 662 C CA . PRO A 1 91 ? -3.648 0.283 -10.279 1.00 96.50 91 PRO A CA 1
ATOM 663 C C . PRO A 1 91 ? -4.939 0.787 -9.625 1.00 96.50 91 PRO A C 1
ATOM 665 O O . PRO A 1 91 ? -5.945 0.070 -9.569 1.00 96.50 91 PRO A O 1
ATOM 668 N N . ASP A 1 92 ? -4.877 2.010 -9.101 1.00 94.00 92 ASP A N 1
ATOM 669 C CA . ASP A 1 92 ? -5.927 2.800 -8.445 1.00 94.00 92 ASP A CA 1
ATOM 670 C C . ASP A 1 92 ? -6.549 2.245 -7.162 1.00 94.00 92 ASP A C 1
ATOM 672 O O . ASP A 1 92 ? -6.958 3.011 -6.286 1.00 94.00 92 ASP A O 1
ATOM 676 N N . SER A 1 93 ? -6.651 0.928 -7.058 1.00 93.88 93 SER A N 1
ATOM 677 C CA . SER A 1 93 ? -7.361 0.232 -5.992 1.00 93.88 93 SER A CA 1
ATOM 678 C C . SER A 1 93 ? -6.449 -0.203 -4.855 1.00 93.88 93 SER A C 1
ATOM 680 O O . SER A 1 93 ? -6.927 -0.379 -3.735 1.00 93.88 93 SER A O 1
ATOM 682 N N . ASP A 1 94 ? -5.152 -0.359 -5.109 1.00 95.62 94 ASP A N 1
ATOM 683 C CA . ASP A 1 94 ? -4.212 -0.798 -4.091 1.00 95.62 94 ASP A CA 1
ATOM 684 C C . ASP A 1 94 ? -3.528 0.350 -3.363 1.00 95.62 94 ASP A C 1
ATOM 686 O O . ASP A 1 94 ? -3.104 1.349 -3.944 1.00 95.62 94 ASP A O 1
ATOM 690 N N . PHE A 1 95 ? -3.367 0.137 -2.063 1.00 93.75 95 PHE A N 1
ATOM 691 C CA . PHE A 1 95 ? -2.662 1.009 -1.146 1.00 93.75 95 PHE A CA 1
ATOM 692 C C . PHE A 1 95 ? -1.638 0.170 -0.390 1.00 93.75 95 PHE A C 1
ATOM 694 O O . PHE A 1 95 ? -2.001 -0.721 0.378 1.00 93.75 95 PHE A O 1
ATOM 701 N N . ILE A 1 96 ? -0.356 0.443 -0.598 1.00 92.38 96 ILE A N 1
ATOM 702 C CA . ILE A 1 96 ? 0.713 -0.141 0.211 1.00 92.38 96 ILE A CA 1
ATOM 703 C C . ILE A 1 96 ? 0.647 0.538 1.578 1.00 92.38 96 ILE A C 1
ATOM 705 O O . ILE A 1 96 ? 0.630 1.760 1.647 1.00 92.38 96 ILE A O 1
ATOM 709 N N . VAL A 1 97 ? 0.573 -0.237 2.658 1.00 87.56 97 VAL A N 1
ATOM 710 C CA . VAL A 1 97 ? 0.462 0.269 4.043 1.00 87.56 97 VAL A CA 1
ATOM 711 C C . VAL A 1 97 ? 1.649 -0.135 4.919 1.00 87.56 97 VAL A C 1
ATOM 713 O O . VAL A 1 97 ? 1.718 0.228 6.090 1.00 87.56 97 VAL A O 1
ATOM 716 N N . GLY A 1 98 ? 2.567 -0.936 4.380 1.00 84.12 98 GLY A N 1
ATOM 717 C CA . GLY A 1 98 ? 3.711 -1.461 5.113 1.00 84.12 98 GLY A CA 1
ATOM 718 C C . GLY A 1 98 ? 4.590 -2.357 4.250 1.00 84.12 98 GLY A C 1
ATOM 719 O O . GLY A 1 98 ? 4.141 -2.879 3.227 1.00 84.12 98 GLY A O 1
ATOM 720 N N . GLY A 1 99 ? 5.826 -2.564 4.698 1.00 78.75 99 GLY A N 1
ATOM 721 C CA . GLY A 1 99 ? 6.785 -3.472 4.081 1.00 78.75 99 GLY A CA 1
ATOM 722 C C . GLY A 1 99 ? 7.520 -4.319 5.121 1.00 78.75 99 GLY A C 1
ATOM 723 O O . GLY A 1 99 ? 7.699 -3.920 6.274 1.00 78.75 99 GLY A O 1
ATOM 724 N N . ALA A 1 100 ? 7.934 -5.512 4.717 1.00 71.50 100 ALA A N 1
ATOM 725 C CA . ALA A 1 100 ? 8.769 -6.415 5.492 1.00 71.50 100 ALA A CA 1
ATOM 726 C C . ALA A 1 100 ? 9.759 -7.103 4.550 1.00 71.50 100 ALA A C 1
ATOM 728 O O . ALA A 1 100 ? 9.367 -7.611 3.501 1.00 71.50 100 ALA A O 1
ATOM 729 N N . ALA A 1 101 ? 11.036 -7.136 4.921 1.00 57.16 101 ALA A N 1
ATOM 730 C CA . ALA A 1 101 ? 12.014 -7.934 4.195 1.00 57.16 101 ALA A CA 1
ATOM 731 C C . ALA A 1 101 ? 11.673 -9.423 4.344 1.00 57.16 101 ALA A C 1
ATOM 733 O O . ALA A 1 101 ? 11.402 -9.885 5.458 1.00 57.16 101 ALA A O 1
ATOM 734 N N . VAL A 1 102 ? 11.706 -10.177 3.244 1.00 55.56 102 VAL A N 1
ATOM 735 C CA . VAL A 1 102 ? 11.672 -11.640 3.321 1.00 55.56 102 VAL A CA 1
ATOM 736 C C . VAL A 1 102 ? 13.107 -12.103 3.496 1.00 55.56 102 VAL A C 1
ATOM 738 O O . VAL A 1 102 ? 13.909 -12.036 2.569 1.00 55.56 102 VAL A O 1
ATOM 741 N N . VAL A 1 103 ? 13.451 -12.532 4.707 1.00 46.59 103 VAL A N 1
ATOM 742 C CA . VAL A 1 103 ? 14.681 -13.291 4.918 1.00 46.59 103 VAL A CA 1
ATOM 743 C C . VAL A 1 103 ? 14.393 -14.730 4.513 1.00 46.59 103 VAL A C 1
ATOM 745 O O . VAL A 1 103 ? 13.604 -15.410 5.165 1.00 46.59 103 VAL A O 1
ATOM 748 N N . ASP A 1 104 ? 14.992 -15.178 3.411 1.00 38.28 104 ASP A N 1
ATOM 749 C CA . ASP A 1 104 ? 15.012 -16.590 3.030 1.00 38.28 104 ASP A CA 1
ATOM 750 C C . ASP A 1 104 ? 15.842 -17.349 4.083 1.00 38.28 104 ASP A C 1
ATOM 752 O O . ASP A 1 104 ? 17.051 -17.532 3.948 1.00 38.28 104 ASP A O 1
ATOM 756 N N . CYS A 1 105 ? 15.216 -17.716 5.201 1.00 36.78 105 CYS A N 1
ATOM 757 C CA . CYS A 1 105 ? 15.791 -18.616 6.187 1.00 36.78 105 CYS A CA 1
ATOM 758 C C . CYS A 1 105 ? 14.828 -19.776 6.450 1.00 36.78 105 CYS A C 1
ATOM 760 O O . CYS A 1 105 ? 13.689 -19.576 6.866 1.00 36.78 105 CYS A O 1
ATOM 762 N N . ASP A 1 106 ? 15.315 -21.000 6.233 1.00 40.59 106 ASP A N 1
ATOM 763 C CA . ASP A 1 106 ? 14.619 -22.282 6.433 1.00 40.59 106 ASP A CA 1
ATOM 764 C C . ASP A 1 106 ? 14.344 -22.605 7.919 1.00 40.59 106 ASP A C 1
ATOM 766 O O . ASP A 1 106 ? 14.422 -23.752 8.360 1.00 40.59 106 ASP A O 1
ATOM 770 N N . ALA A 1 107 ? 14.063 -21.599 8.742 1.00 36.41 107 ALA A N 1
ATOM 771 C CA . ALA A 1 107 ? 13.856 -21.750 10.169 1.00 36.41 107 ALA A CA 1
ATOM 772 C C . ALA A 1 107 ? 12.462 -21.251 10.529 1.00 36.41 107 ALA A C 1
ATOM 774 O O . ALA A 1 107 ? 12.094 -20.128 10.206 1.00 36.41 107 ALA A O 1
ATOM 775 N N . ALA A 1 108 ? 11.721 -22.060 11.284 1.00 38.19 108 ALA A N 1
ATOM 776 C CA . ALA A 1 108 ? 10.420 -21.770 11.893 1.00 38.19 108 ALA A CA 1
ATOM 777 C C . ALA A 1 108 ? 10.406 -20.558 12.866 1.00 38.19 108 ALA A C 1
ATOM 779 O O . ALA A 1 108 ? 9.520 -20.443 13.707 1.00 38.19 108 ALA A O 1
ATOM 780 N N . ASP A 1 109 ? 11.390 -19.665 12.757 1.00 38.28 109 ASP A N 1
ATOM 781 C CA . ASP A 1 109 ? 11.598 -18.453 13.538 1.00 38.28 109 ASP A CA 1
ATOM 782 C C . ASP A 1 109 ? 11.907 -17.260 12.608 1.00 38.28 109 ASP A C 1
ATOM 784 O O . ASP A 1 109 ? 12.698 -16.372 12.944 1.00 38.28 109 ASP A O 1
ATOM 788 N N . CYS A 1 110 ? 11.281 -17.219 11.418 1.00 41.28 110 CYS A N 1
ATOM 789 C CA . CYS A 1 110 ? 11.153 -15.997 10.625 1.00 41.28 110 CYS A CA 1
ATOM 790 C C . CYS A 1 110 ? 10.341 -14.998 11.460 1.00 41.28 110 CYS A C 1
ATOM 792 O O . CYS A 1 110 ? 9.125 -14.866 11.320 1.00 41.28 110 CYS A O 1
ATOM 794 N N . ARG A 1 111 ? 10.998 -14.295 12.382 1.00 45.59 111 ARG A N 1
ATOM 795 C CA . ARG A 1 111 ? 10.456 -13.075 12.962 1.00 45.59 111 ARG A CA 1
ATOM 796 C C . ARG A 1 111 ? 10.262 -12.115 11.794 1.00 45.59 111 ARG A C 1
ATOM 798 O O . ARG A 1 111 ? 11.195 -11.412 11.423 1.00 45.59 111 ARG A O 1
ATOM 805 N N . THR A 1 112 ? 9.063 -12.108 11.206 1.00 45.12 112 THR A N 1
ATOM 806 C CA . THR A 1 112 ? 8.561 -11.077 10.293 1.00 45.12 112 THR A CA 1
ATOM 807 C C . THR A 1 112 ? 8.541 -9.760 11.065 1.00 45.12 112 THR A C 1
ATOM 809 O O . THR A 1 112 ? 7.519 -9.289 11.566 1.00 45.12 112 THR A O 1
ATOM 812 N N . GLY A 1 113 ? 9.721 -9.179 11.249 1.00 48.31 113 GLY A N 1
ATOM 813 C CA . GLY A 1 113 ? 9.884 -7.822 11.711 1.00 48.31 113 GLY A CA 1
ATOM 814 C C . GLY A 1 113 ? 9.490 -6.937 10.550 1.00 48.31 113 GLY A C 1
ATOM 815 O O . GLY A 1 113 ? 10.340 -6.586 9.743 1.00 48.31 113 GLY A O 1
ATOM 816 N N . SER A 1 114 ? 8.200 -6.605 10.425 1.00 53.19 114 SER A N 1
ATOM 817 C CA . SER A 1 114 ? 7.813 -5.548 9.491 1.00 53.19 114 SER A CA 1
ATOM 818 C C . SER A 1 114 ? 8.624 -4.301 9.837 1.00 53.19 114 SER A C 1
ATOM 820 O O . SER A 1 114 ? 8.678 -3.909 11.011 1.00 53.19 114 SER A O 1
ATOM 822 N N . ALA A 1 115 ? 9.318 -3.739 8.853 1.00 55.72 115 ALA A N 1
ATOM 823 C CA . ALA A 1 115 ? 10.047 -2.501 9.052 1.00 55.72 115 ALA A CA 1
ATOM 824 C C . ALA A 1 115 ? 8.982 -1.423 9.288 1.00 55.72 115 ALA A C 1
ATOM 826 O O . ALA A 1 115 ? 8.075 -1.282 8.462 1.00 55.72 115 ALA A O 1
ATOM 827 N N . PRO A 1 116 ? 8.971 -0.752 10.452 1.00 56.38 116 PRO A N 1
ATOM 828 C CA . PRO A 1 116 ? 7.994 0.292 10.679 1.00 56.38 116 PRO A CA 1
ATOM 829 C C . PRO A 1 116 ? 8.288 1.428 9.698 1.00 56.38 116 PRO A C 1
ATOM 831 O O . PRO A 1 116 ? 9.356 2.026 9.742 1.00 56.38 116 PRO A O 1
ATOM 834 N N . LEU A 1 117 ? 7.344 1.679 8.794 1.00 68.56 117 LEU A N 1
ATOM 835 C CA . LEU A 1 117 ? 7.398 2.834 7.913 1.00 68.56 117 LEU A CA 1
ATOM 836 C C . LEU A 1 117 ? 6.789 4.008 8.681 1.00 68.56 117 LEU A C 1
ATOM 838 O O . LEU A 1 117 ? 5.597 4.010 9.000 1.00 68.56 117 LEU A O 1
ATOM 842 N N . HIS A 1 118 ? 7.633 4.958 9.052 1.00 66.44 118 HIS A N 1
ATOM 843 C CA . HIS A 1 118 ? 7.292 6.160 9.797 1.00 66.44 118 HIS A CA 1
ATOM 844 C C . HIS A 1 118 ? 7.107 7.358 8.873 1.00 66.44 118 HIS A C 1
ATOM 846 O O . HIS A 1 118 ? 6.270 8.222 9.148 1.00 66.44 118 HIS A O 1
ATOM 852 N N . THR A 1 119 ? 7.863 7.403 7.779 1.00 71.31 119 THR A N 1
ATOM 853 C CA . THR A 1 119 ? 7.821 8.486 6.803 1.00 71.31 119 THR A CA 1
ATOM 854 C C . THR A 1 119 ? 7.542 7.968 5.397 1.00 71.31 119 THR A C 1
ATOM 856 O O . THR A 1 119 ? 7.690 6.786 5.091 1.00 71.31 119 THR A O 1
ATOM 859 N N . HIS A 1 120 ? 7.111 8.877 4.523 1.00 73.62 120 HIS A N 1
ATOM 860 C CA . HIS A 1 120 ? 6.871 8.567 3.118 1.00 73.62 120 HIS A CA 1
ATOM 861 C C . HIS A 1 120 ? 8.135 8.133 2.353 1.00 73.62 120 HIS A C 1
ATOM 863 O O . HIS A 1 120 ? 7.996 7.447 1.342 1.00 73.62 120 HIS A O 1
ATOM 869 N N . GLU A 1 121 ? 9.325 8.514 2.835 1.00 80.00 121 GLU A N 1
ATOM 870 C CA . GLU A 1 121 ? 10.632 8.194 2.243 1.00 80.00 121 GLU A CA 1
ATOM 871 C C . GLU A 1 121 ? 11.040 6.747 2.549 1.00 80.00 121 GLU A C 1
ATOM 873 O O . GLU A 1 121 ? 11.572 6.063 1.677 1.00 80.00 121 GLU A O 1
ATOM 878 N N . ASP A 1 122 ? 10.666 6.234 3.727 1.00 82.69 122 ASP A N 1
ATOM 879 C CA . ASP A 1 122 ? 11.056 4.903 4.213 1.00 82.69 122 ASP A CA 1
ATOM 880 C C . ASP A 1 122 ? 10.674 3.772 3.240 1.00 82.69 122 ASP A C 1
ATOM 882 O O . ASP A 1 122 ? 11.388 2.776 3.127 1.00 82.69 122 ASP A O 1
ATOM 886 N N . LEU A 1 123 ? 9.546 3.894 2.523 1.00 86.31 123 LEU A N 1
ATOM 887 C CA . LEU A 1 123 ? 9.154 2.891 1.525 1.00 86.31 123 LEU A CA 1
ATOM 888 C C . LEU A 1 123 ? 10.114 2.880 0.330 1.00 86.31 123 LEU A C 1
ATOM 890 O O . LEU A 1 123 ? 10.439 1.806 -0.176 1.00 86.31 123 LEU A O 1
ATOM 894 N N . PHE A 1 124 ? 10.546 4.052 -0.134 1.00 88.50 124 PHE A N 1
ATOM 895 C CA . PHE A 1 124 ? 11.443 4.162 -1.282 1.00 88.50 124 PHE A CA 1
ATOM 896 C C . PHE A 1 124 ? 12.827 3.622 -0.930 1.00 88.50 124 PHE A C 1
ATOM 898 O O . PHE A 1 124 ? 13.340 2.776 -1.658 1.00 88.50 124 PHE A O 1
ATOM 905 N N . GLU A 1 125 ? 13.360 3.983 0.238 1.00 88.69 125 GLU A N 1
ATOM 906 C CA . GLU A 1 125 ? 14.615 3.420 0.753 1.00 88.69 125 GLU A CA 1
ATOM 907 C C . GLU A 1 125 ? 14.536 1.891 0.911 1.00 88.69 125 GLU A C 1
ATOM 909 O O . GLU A 1 125 ? 15.469 1.149 0.579 1.00 88.69 125 GLU A O 1
ATOM 914 N N . LEU A 1 126 ? 13.390 1.379 1.375 1.00 87.25 126 LEU A N 1
ATOM 915 C CA . LEU A 1 126 ? 13.161 -0.057 1.497 1.00 87.25 126 LEU A CA 1
ATOM 916 C C . LEU A 1 126 ? 13.161 -0.756 0.129 1.00 87.25 126 LEU A C 1
ATOM 918 O O . LEU A 1 126 ? 13.754 -1.825 -0.010 1.00 87.25 126 LEU A O 1
ATOM 922 N N . ILE A 1 127 ? 12.531 -0.166 -0.887 1.00 90.38 127 ILE A N 1
ATOM 923 C CA . ILE A 1 127 ? 12.527 -0.711 -2.251 1.00 90.38 127 ILE A CA 1
ATOM 924 C C . ILE A 1 127 ? 13.936 -0.674 -2.847 1.00 90.38 127 ILE A C 1
ATOM 926 O O . ILE A 1 127 ? 14.381 -1.675 -3.406 1.00 90.38 127 ILE A O 1
ATOM 930 N N . GLU A 1 128 ? 14.648 0.445 -2.712 1.00 90.31 128 GLU A N 1
ATOM 931 C CA . GLU A 1 128 ? 16.003 0.623 -3.241 1.00 90.31 128 GLU A CA 1
ATOM 932 C C . GLU A 1 128 ? 16.999 -0.352 -2.611 1.00 90.31 128 GLU A C 1
ATOM 934 O O . GLU A 1 128 ? 17.780 -0.985 -3.322 1.00 90.31 128 GLU A O 1
ATOM 939 N N . SER A 1 129 ? 16.936 -0.545 -1.292 1.00 89.19 129 SER A N 1
ATOM 940 C CA . SER A 1 129 ? 17.792 -1.515 -0.599 1.00 89.19 129 SER A CA 1
ATOM 941 C C . SER A 1 129 ? 17.556 -2.953 -1.076 1.00 89.19 129 SER A C 1
ATOM 943 O O . SER A 1 129 ? 18.519 -3.696 -1.270 1.00 89.19 129 SER A O 1
ATOM 945 N N . HIS A 1 130 ? 16.303 -3.342 -1.339 1.00 89.12 130 HIS A N 1
ATOM 946 C CA . HIS A 1 130 ? 15.972 -4.673 -1.865 1.00 89.12 130 HIS A CA 1
ATOM 947 C C . HIS A 1 130 ? 16.314 -4.818 -3.351 1.00 89.12 130 HIS A C 1
ATOM 949 O O . HIS A 1 130 ? 16.745 -5.889 -3.772 1.00 89.12 130 HIS A O 1
ATOM 955 N N . ALA A 1 131 ? 16.195 -3.743 -4.134 1.00 90.31 131 ALA A N 1
ATOM 956 C CA . ALA A 1 131 ? 16.643 -3.709 -5.522 1.00 90.31 131 ALA A CA 1
ATOM 957 C C . ALA A 1 131 ? 18.165 -3.899 -5.619 1.00 90.31 131 ALA A C 1
ATOM 959 O O . ALA A 1 131 ? 18.639 -4.699 -6.423 1.00 90.31 131 ALA A O 1
ATOM 960 N N . ALA A 1 132 ? 18.930 -3.211 -4.763 1.00 88.94 132 ALA A N 1
ATOM 961 C CA . ALA A 1 132 ? 20.385 -3.329 -4.703 1.00 88.94 132 ALA A CA 1
ATOM 962 C C . ALA A 1 132 ? 20.839 -4.718 -4.222 1.00 88.94 132 ALA A C 1
ATOM 964 O O . ALA A 1 132 ? 21.808 -5.266 -4.743 1.00 88.94 132 ALA A O 1
ATOM 965 N N . ALA A 1 133 ? 20.126 -5.302 -3.254 1.00 88.12 133 ALA A N 1
ATOM 966 C CA . ALA A 1 133 ? 20.395 -6.646 -2.744 1.00 88.12 133 ALA A CA 1
ATOM 967 C C . ALA A 1 133 ? 19.827 -7.778 -3.623 1.00 88.12 133 ALA A C 1
ATOM 969 O O . ALA A 1 133 ? 20.074 -8.947 -3.329 1.00 88.12 133 ALA A O 1
ATOM 970 N N . GLN A 1 134 ? 19.055 -7.451 -4.668 1.00 86.38 134 GLN A N 1
ATOM 971 C CA . GLN A 1 134 ? 18.291 -8.398 -5.492 1.00 86.38 134 GLN A CA 1
ATOM 972 C C . GLN A 1 134 ? 17.437 -9.378 -4.665 1.00 86.38 134 GLN A C 1
ATOM 974 O O . GLN A 1 134 ? 17.337 -10.567 -4.979 1.00 86.38 134 GLN A O 1
ATOM 979 N N . SER A 1 135 ? 16.822 -8.884 -3.588 1.00 88.56 135 SER A N 1
ATOM 980 C CA . SER A 1 135 ? 16.044 -9.688 -2.646 1.00 88.56 135 SER A CA 1
ATOM 981 C C . SER A 1 135 ? 14.537 -9.458 -2.783 1.00 88.56 135 SER A C 1
ATOM 983 O O . SER A 1 135 ? 14.065 -8.464 -3.338 1.00 88.56 135 SER A O 1
ATOM 985 N N . ALA A 1 136 ? 13.752 -10.418 -2.290 1.00 88.81 136 ALA A N 1
ATOM 986 C CA . ALA A 1 136 ? 12.301 -10.303 -2.267 1.00 88.81 136 ALA A CA 1
ATOM 987 C C . ALA A 1 136 ? 11.827 -9.433 -1.093 1.00 88.81 136 ALA A C 1
ATOM 989 O O . ALA A 1 136 ? 12.279 -9.572 0.043 1.00 88.81 136 ALA A O 1
ATOM 990 N N . LEU A 1 137 ? 10.864 -8.565 -1.378 1.00 88.88 137 LEU A N 1
ATOM 991 C CA . LEU A 1 137 ? 10.219 -7.664 -0.438 1.00 88.88 137 LEU A CA 1
ATOM 992 C C . LEU A 1 137 ? 8.751 -8.067 -0.274 1.00 88.88 137 LEU A C 1
ATOM 994 O O . LEU A 1 137 ? 8.015 -8.190 -1.254 1.00 88.88 137 LEU A O 1
ATOM 998 N N . GLN A 1 138 ? 8.303 -8.242 0.965 1.00 90.12 138 GLN A N 1
ATOM 999 C CA . GLN A 1 138 ? 6.893 -8.428 1.284 1.00 90.12 138 GLN A CA 1
ATOM 1000 C C . GLN A 1 138 ? 6.223 -7.077 1.526 1.00 90.12 138 GLN A C 1
ATOM 1002 O O . GLN A 1 138 ? 6.641 -6.299 2.378 1.00 90.12 138 GLN A O 1
ATOM 1007 N N . LEU A 1 139 ? 5.148 -6.810 0.795 1.00 90.69 139 LEU A N 1
ATOM 1008 C CA . LEU A 1 139 ? 4.328 -5.615 0.913 1.00 90.69 139 LEU A CA 1
ATOM 1009 C C . LEU A 1 139 ? 2.982 -5.967 1.537 1.00 90.69 139 LEU A C 1
ATOM 1011 O O . LEU A 1 139 ? 2.285 -6.880 1.091 1.00 90.69 139 LEU A O 1
ATOM 1015 N N . HIS A 1 140 ? 2.595 -5.202 2.551 1.00 90.25 140 HIS A N 1
ATOM 1016 C CA . HIS A 1 140 ? 1.244 -5.220 3.089 1.00 90.25 140 HIS A CA 1
ATOM 1017 C C . HIS A 1 140 ? 0.400 -4.267 2.251 1.00 90.25 140 HIS A C 1
ATOM 1019 O O . HIS A 1 140 ? 0.647 -3.060 2.238 1.00 90.25 140 HIS A O 1
ATOM 1025 N N . VAL A 1 141 ? -0.592 -4.808 1.551 1.00 92.50 141 VAL A N 1
ATOM 1026 C CA . VAL A 1 141 ? -1.399 -4.060 0.589 1.00 92.50 141 VAL A CA 1
ATOM 1027 C C . VAL A 1 141 ? -2.862 -4.124 0.984 1.00 92.50 141 VAL A C 1
ATOM 1029 O O . VAL A 1 141 ? -3.434 -5.200 1.142 1.00 92.50 141 VAL A O 1
ATOM 1032 N N . TYR A 1 142 ? -3.481 -2.962 1.121 1.00 91.81 142 TYR A N 1
ATOM 1033 C CA . TYR A 1 142 ? -4.918 -2.805 1.251 1.00 91.81 142 TYR A CA 1
ATOM 1034 C C . TYR A 1 142 ? -5.543 -2.604 -0.131 1.00 91.81 142 TYR A C 1
ATOM 1036 O O . TYR A 1 142 ? -5.103 -1.738 -0.882 1.00 91.81 142 TYR A O 1
ATOM 1044 N N . CYS A 1 143 ? -6.581 -3.370 -0.463 1.00 92.50 143 CYS A N 1
ATOM 1045 C CA . CYS A 1 143 ? -7.366 -3.150 -1.674 1.00 92.50 143 CYS A CA 1
ATOM 1046 C C . CYS A 1 143 ? -8.654 -2.400 -1.332 1.00 92.50 143 CYS A C 1
ATOM 1048 O O . CYS A 1 143 ? -9.490 -2.915 -0.591 1.00 92.50 143 CYS A O 1
ATOM 1050 N N . SER A 1 144 ? -8.863 -1.218 -1.905 1.00 90.88 144 SER A N 1
ATOM 1051 C CA . SER A 1 144 ? -10.098 -0.451 -1.713 1.00 90.88 144 SER A CA 1
ATOM 1052 C C . SER A 1 144 ? -11.314 -1.112 -2.360 1.00 90.88 144 SER A C 1
ATOM 1054 O O . SER A 1 144 ? -12.413 -0.978 -1.837 1.00 90.88 144 SER A O 1
ATOM 1056 N N . SER A 1 145 ? -11.122 -1.862 -3.451 1.00 90.50 145 SER A N 1
ATOM 1057 C CA . SER A 1 145 ? -12.221 -2.527 -4.166 1.00 90.50 145 SER A CA 1
ATOM 1058 C C . SER A 1 145 ? -12.813 -3.719 -3.406 1.00 90.50 145 SER A C 1
ATOM 1060 O O . SER A 1 145 ? -14.016 -3.946 -3.474 1.00 90.50 145 SER A O 1
ATOM 1062 N N . THR A 1 146 ? -11.986 -4.470 -2.670 1.00 89.44 146 THR A N 1
ATOM 1063 C CA . THR A 1 146 ? -12.426 -5.631 -1.875 1.00 89.44 146 THR A CA 1
ATOM 1064 C C . THR A 1 146 ? -12.462 -5.356 -0.375 1.00 89.44 146 THR A C 1
ATOM 1066 O O . THR A 1 146 ? -12.906 -6.206 0.388 1.00 89.44 146 THR A O 1
ATOM 1069 N N . GLU A 1 147 ? -11.973 -4.192 0.053 1.00 87.88 147 GLU A N 1
ATOM 1070 C CA . GLU A 1 147 ? -11.785 -3.800 1.451 1.00 87.88 147 GLU A CA 1
ATOM 1071 C C . GLU A 1 147 ? -10.949 -4.781 2.289 1.00 87.88 147 GLU A C 1
ATOM 1073 O O . GLU A 1 147 ? -11.110 -4.880 3.506 1.00 87.88 147 GLU A O 1
ATOM 1078 N N . GLN A 1 148 ? -10.030 -5.502 1.647 1.00 87.31 148 GLN A N 1
ATOM 1079 C CA . GLN A 1 148 ? -9.210 -6.530 2.284 1.00 87.31 148 GLN A CA 1
ATOM 1080 C C . GLN A 1 148 ? -7.725 -6.181 2.249 1.00 87.31 148 GLN A C 1
ATOM 1082 O O . GLN A 1 148 ? -7.224 -5.574 1.299 1.00 87.31 148 GLN A O 1
ATOM 1087 N N . PHE A 1 149 ? -7.013 -6.620 3.287 1.00 88.69 149 PHE A N 1
ATOM 1088 C CA . PHE A 1 149 ? -5.556 -6.623 3.315 1.00 88.69 149 PHE A CA 1
ATOM 1089 C C . PHE A 1 149 ? -5.025 -7.924 2.725 1.00 88.69 149 PHE A C 1
ATOM 1091 O O . PHE A 1 149 ? -5.584 -8.996 2.952 1.00 88.69 149 PHE A O 1
ATOM 1098 N N . ARG A 1 150 ? -3.915 -7.828 2.002 1.00 89.00 150 ARG A N 1
ATOM 1099 C CA . ARG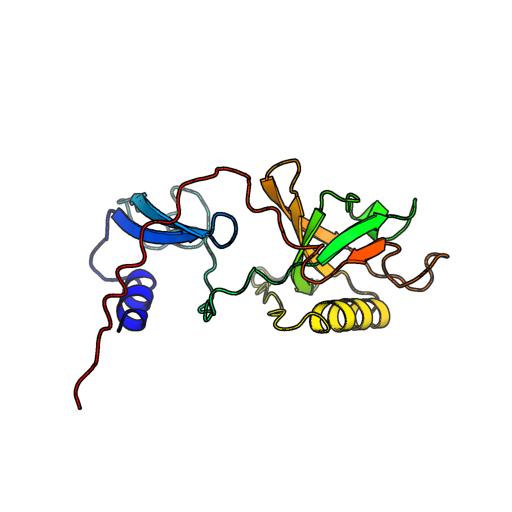 A 1 150 ? -3.175 -8.974 1.489 1.00 89.00 150 ARG A CA 1
ATOM 1100 C C . ARG A 1 150 ? -1.679 -8.738 1.584 1.00 89.00 150 ARG A C 1
ATOM 1102 O O . ARG A 1 150 ? -1.215 -7.599 1.551 1.00 89.00 150 ARG A O 1
ATOM 1109 N N . LEU A 1 151 ? -0.945 -9.835 1.686 1.00 88.94 151 LEU A N 1
ATOM 1110 C CA . LEU A 1 151 ? 0.506 -9.843 1.643 1.00 88.94 151 LEU A CA 1
ATOM 1111 C C . LEU A 1 151 ? 0.938 -10.180 0.216 1.00 88.94 151 LEU A C 1
ATOM 1113 O O . LEU A 1 151 ? 0.562 -11.229 -0.304 1.00 88.94 151 LEU A O 1
ATOM 1117 N N . LEU A 1 152 ? 1.694 -9.291 -0.418 1.00 91.50 152 LEU A N 1
ATOM 1118 C CA . LEU A 1 152 ? 2.281 -9.527 -1.736 1.00 91.50 152 LEU A CA 1
ATOM 1119 C C . LEU A 1 152 ? 3.790 -9.642 -1.595 1.00 91.50 152 LEU A C 1
ATOM 1121 O O . LEU A 1 152 ? 4.389 -8.896 -0.834 1.00 91.50 152 LEU A O 1
ATOM 1125 N N . THR A 1 153 ? 4.406 -10.560 -2.331 1.00 93.00 153 THR A N 1
ATOM 1126 C CA . THR A 1 153 ? 5.868 -10.638 -2.421 1.00 93.00 153 THR A CA 1
ATOM 1127 C C . THR A 1 153 ? 6.283 -10.110 -3.783 1.00 93.00 153 THR A C 1
ATOM 1129 O O . THR A 1 153 ? 5.837 -10.628 -4.805 1.00 93.00 153 THR A O 1
ATOM 1132 N N . VAL A 1 154 ? 7.120 -9.078 -3.799 1.00 93.56 154 VAL A N 1
ATOM 1133 C CA . VAL A 1 154 ? 7.657 -8.460 -5.011 1.00 93.56 154 VAL A CA 1
ATOM 1134 C C . VAL A 1 154 ? 9.176 -8.545 -4.993 1.00 93.56 154 VAL A C 1
ATOM 1136 O O . VAL A 1 154 ? 9.791 -8.461 -3.936 1.00 93.56 154 VAL A O 1
ATOM 1139 N N . ARG A 1 155 ? 9.796 -8.727 -6.157 1.00 93.75 155 ARG A N 1
ATOM 1140 C CA . ARG A 1 155 ? 11.251 -8.643 -6.313 1.00 93.75 155 ARG A CA 1
ATOM 1141 C C . ARG A 1 155 ? 11.571 -7.381 -7.101 1.00 93.75 155 ARG A C 1
ATOM 1143 O O . ARG A 1 155 ? 11.368 -7.407 -8.312 1.00 93.75 155 ARG A O 1
ATOM 1150 N N . PRO A 1 156 ? 11.990 -6.286 -6.446 1.00 94.44 156 PRO A N 1
ATOM 1151 C CA . PRO A 1 156 ? 12.409 -5.093 -7.159 1.00 94.44 156 PRO A CA 1
ATOM 1152 C C . PRO A 1 156 ? 13.568 -5.429 -8.098 1.00 94.44 156 PRO A C 1
ATOM 1154 O O . PRO A 1 156 ? 14.529 -6.084 -7.701 1.00 94.44 156 PRO A O 1
ATOM 1157 N N . ASP A 1 157 ? 13.469 -4.982 -9.339 1.00 94.75 157 ASP A N 1
ATOM 1158 C CA . ASP A 1 157 ? 14.485 -5.176 -10.361 1.00 94.75 157 ASP A CA 1
ATOM 1159 C C . ASP A 1 157 ? 14.622 -3.852 -11.110 1.00 94.75 157 ASP A C 1
ATOM 1161 O O . ASP A 1 157 ? 13.647 -3.430 -11.713 1.00 94.75 157 ASP A O 1
ATOM 1165 N N . PRO A 1 158 ? 15.767 -3.152 -11.061 1.00 93.50 158 PRO A N 1
ATOM 1166 C CA . PRO A 1 158 ? 15.979 -1.930 -11.835 1.00 93.50 158 PRO A CA 1
ATOM 1167 C C . PRO A 1 158 ? 16.302 -2.201 -13.316 1.00 93.50 158 PRO A C 1
ATOM 1169 O O . PRO A 1 158 ? 16.281 -1.275 -14.119 1.00 93.50 158 PRO A O 1
ATOM 1172 N N . ASN A 1 159 ? 16.591 -3.451 -13.698 1.00 94.06 159 ASN A N 1
ATOM 1173 C CA . ASN A 1 159 ? 17.006 -3.837 -15.051 1.00 94.06 159 ASN A CA 1
ATOM 1174 C C . ASN A 1 159 ? 15.902 -4.555 -15.848 1.00 94.06 159 ASN A C 1
ATOM 1176 O O . ASN A 1 159 ? 16.165 -5.064 -16.938 1.00 94.06 159 ASN A O 1
ATOM 1180 N N . TRP A 1 160 ? 14.663 -4.565 -15.349 1.00 94.06 160 TRP A N 1
ATOM 1181 C CA . TRP A 1 160 ? 13.509 -5.209 -15.993 1.00 94.06 160 TRP A CA 1
ATOM 1182 C C . TRP A 1 160 ? 13.100 -4.591 -17.344 1.00 94.06 160 TRP A C 1
ATOM 1184 O O . TRP A 1 160 ? 12.265 -5.156 -18.050 1.00 94.06 160 TRP A O 1
ATOM 1194 N N . GLY A 1 161 ? 13.688 -3.449 -17.720 1.00 92.69 161 GLY A N 1
ATOM 1195 C CA . GLY A 1 161 ? 13.514 -2.825 -19.035 1.00 92.69 161 GLY A CA 1
ATOM 1196 C C . GLY A 1 161 ? 12.523 -1.660 -19.087 1.00 92.69 161 GLY A C 1
ATOM 1197 O O . GLY A 1 161 ? 12.177 -1.225 -20.184 1.00 92.69 161 GLY A O 1
ATOM 1198 N N . GLY A 1 162 ? 12.081 -1.142 -17.939 1.00 93.31 162 GLY A N 1
ATOM 1199 C CA . GLY A 1 162 ? 11.261 0.067 -17.846 1.00 93.31 162 GLY A CA 1
ATOM 1200 C C . GLY A 1 162 ? 11.693 0.985 -16.702 1.00 93.31 162 GLY A C 1
ATOM 1201 O O . GLY A 1 162 ? 12.801 0.864 -16.184 1.00 93.31 162 GLY A O 1
ATOM 1202 N N . ASP A 1 163 ? 10.813 1.907 -16.311 1.00 93.38 163 ASP A N 1
ATOM 1203 C CA . ASP A 1 163 ? 11.140 2.946 -15.333 1.00 93.38 163 ASP A CA 1
ATOM 1204 C C . ASP A 1 163 ? 11.037 2.465 -13.875 1.00 93.38 163 ASP A C 1
ATOM 1206 O O . ASP A 1 163 ? 10.044 1.865 -13.446 1.00 93.38 163 ASP A O 1
ATOM 1210 N N . GLY A 1 164 ? 12.065 2.793 -13.088 1.00 92.50 164 GLY A N 1
ATOM 1211 C CA . GLY A 1 164 ? 12.156 2.465 -11.664 1.00 92.50 164 GLY A CA 1
ATOM 1212 C C . GLY A 1 164 ? 12.356 0.971 -11.383 1.00 92.50 164 GLY A C 1
ATOM 1213 O O . GLY A 1 164 ? 12.440 0.152 -12.290 1.00 92.50 164 GLY A O 1
ATOM 1214 N N . ALA A 1 165 ? 12.422 0.601 -10.101 1.00 93.88 165 ALA A N 1
ATOM 1215 C CA . ALA A 1 165 ? 12.680 -0.786 -9.688 1.00 93.88 165 ALA A CA 1
ATOM 1216 C C . ALA A 1 165 ? 11.419 -1.669 -9.602 1.00 93.88 165 ALA A C 1
ATOM 1218 O O . ALA A 1 165 ? 11.520 -2.888 -9.500 1.00 93.88 165 ALA A O 1
ATOM 1219 N N . LEU A 1 166 ? 10.224 -1.071 -9.588 1.00 95.12 166 LEU A N 1
ATOM 1220 C CA . LEU A 1 166 ? 8.952 -1.803 -9.515 1.00 95.12 166 LEU A CA 1
ATOM 1221 C C . LEU A 1 166 ? 8.131 -1.722 -10.804 1.00 95.12 166 LEU A C 1
ATOM 1223 O O . LEU A 1 166 ? 7.313 -2.607 -11.051 1.00 95.12 166 LEU A O 1
ATOM 1227 N N . GLY A 1 167 ? 8.310 -0.665 -11.603 1.00 95.62 167 GLY A N 1
ATOM 1228 C CA . GLY A 1 167 ? 7.453 -0.368 -12.750 1.00 95.62 167 GLY A CA 1
ATOM 1229 C C . GLY A 1 167 ? 6.002 -0.078 -12.367 1.00 95.62 167 GLY A C 1
ATOM 1230 O O . GLY A 1 167 ? 5.080 -0.617 -12.985 1.00 95.62 167 GLY A O 1
ATOM 1231 N N . CYS A 1 168 ? 5.806 0.730 -11.324 1.00 96.19 168 CYS A N 1
ATOM 1232 C CA . CYS A 1 168 ? 4.518 1.294 -10.926 1.00 96.19 168 CYS A CA 1
ATOM 1233 C C . CYS A 1 168 ? 4.694 2.703 -10.349 1.00 96.19 168 CYS A C 1
ATOM 1235 O O . CYS A 1 168 ? 5.657 2.969 -9.624 1.00 96.19 168 CYS A O 1
ATOM 1237 N N . GLY A 1 169 ? 3.740 3.584 -10.614 1.00 95.44 169 GLY A N 1
ATOM 1238 C CA . GLY A 1 169 ? 3.629 4.902 -10.011 1.00 95.44 169 GLY A CA 1
ATOM 1239 C C . GLY A 1 169 ? 3.038 4.812 -8.609 1.00 95.44 169 GLY A C 1
ATOM 1240 O O . GLY A 1 169 ? 2.029 4.139 -8.386 1.00 95.44 169 GLY A O 1
ATOM 1241 N N . LEU A 1 170 ? 3.653 5.515 -7.658 1.00 94.44 170 LEU A N 1
ATOM 1242 C CA . LEU A 1 170 ? 3.194 5.595 -6.273 1.00 94.44 170 LEU A CA 1
ATOM 1243 C C . LEU A 1 170 ? 2.799 7.032 -5.934 1.00 94.44 170 LEU A C 1
ATOM 1245 O O . LEU A 1 170 ? 3.602 7.955 -6.047 1.00 94.44 170 LEU A O 1
ATOM 1249 N N . GLY A 1 171 ? 1.555 7.213 -5.502 1.00 91.94 171 GLY A N 1
ATOM 1250 C CA . GLY A 1 171 ? 1.030 8.479 -5.010 1.00 91.94 171 GLY A CA 1
ATOM 1251 C C . GLY A 1 171 ? 1.043 8.526 -3.488 1.00 91.94 171 GLY A C 1
ATOM 1252 O O . GLY A 1 171 ? 0.606 7.582 -2.828 1.00 91.94 171 GLY A O 1
ATOM 1253 N N . TYR A 1 172 ? 1.491 9.648 -2.931 1.00 89.19 172 TYR A N 1
ATOM 1254 C CA . TYR A 1 172 ? 1.475 9.916 -1.495 1.00 89.19 172 TYR A CA 1
ATOM 1255 C C . TYR A 1 172 ? 0.846 11.282 -1.195 1.00 89.19 172 TYR A C 1
ATOM 1257 O O . TYR A 1 172 ? 0.883 12.197 -2.016 1.00 89.19 172 TYR A O 1
ATOM 1265 N N . GLY A 1 173 ? 0.273 11.431 -0.000 1.00 84.00 173 GLY A N 1
ATOM 1266 C CA . GLY A 1 173 ? -0.291 12.688 0.487 1.00 84.00 173 GLY A CA 1
ATOM 1267 C C . GLY A 1 173 ? -1.816 12.734 0.431 1.00 84.00 173 GLY A C 1
ATOM 1268 O O . GLY A 1 173 ? -2.486 11.713 0.300 1.00 84.00 173 GLY A O 1
ATOM 1269 N N . TYR A 1 174 ? -2.375 13.938 0.572 1.00 82.81 174 TYR A N 1
ATOM 1270 C CA . TYR A 1 174 ? -3.807 14.155 0.822 1.00 82.81 174 TYR A CA 1
ATOM 1271 C C . TYR A 1 174 ? -4.738 13.511 -0.223 1.00 82.81 174 TYR A C 1
ATOM 1273 O O . TYR A 1 174 ? -5.755 12.931 0.139 1.00 82.81 174 TYR A O 1
ATOM 1281 N N . LEU A 1 175 ? -4.366 13.546 -1.507 1.00 88.19 175 LEU A N 1
ATOM 1282 C CA . LEU A 1 175 ? -5.168 12.985 -2.607 1.00 88.19 175 LEU A CA 1
ATOM 1283 C C . LEU A 1 175 ? -5.046 11.459 -2.758 1.00 88.19 175 LEU A C 1
ATOM 1285 O O . LEU A 1 175 ? -5.769 10.848 -3.546 1.00 88.19 175 LEU A O 1
ATOM 1289 N N . HIS A 1 176 ? -4.131 10.838 -2.016 1.00 89.00 176 HIS A N 1
ATOM 1290 C CA . HIS A 1 176 ? -3.770 9.427 -2.149 1.00 89.00 176 HIS A CA 1
ATOM 1291 C C . HIS A 1 176 ? -4.015 8.641 -0.856 1.00 89.00 176 HIS A C 1
ATOM 1293 O O . HIS A 1 176 ? -3.439 7.577 -0.648 1.00 89.00 176 HIS A O 1
ATOM 1299 N N . GLN A 1 177 ? -4.882 9.160 0.014 1.00 86.31 177 GLN A N 1
ATOM 1300 C CA . GLN A 1 177 ? -5.273 8.494 1.251 1.00 86.31 177 GLN A CA 1
ATOM 1301 C C . GLN A 1 177 ? -6.245 7.341 0.982 1.00 86.31 177 GLN A C 1
ATOM 1303 O O . GLN A 1 177 ? -7.002 7.357 0.008 1.00 86.31 177 GLN A O 1
ATOM 1308 N N . ILE A 1 178 ? -6.236 6.347 1.875 1.00 86.56 178 ILE A N 1
ATOM 1309 C CA . ILE A 1 178 ? -7.241 5.280 1.878 1.00 86.56 178 ILE A CA 1
ATOM 1310 C C . ILE A 1 178 ? -8.623 5.933 2.027 1.00 86.56 178 ILE A C 1
ATOM 1312 O O . ILE A 1 178 ? -8.799 6.729 2.950 1.00 86.56 178 ILE A O 1
ATOM 1316 N N . PRO A 1 179 ? -9.604 5.605 1.167 1.00 83.31 179 PRO A N 1
ATOM 1317 C CA . PRO A 1 179 ? -10.931 6.191 1.262 1.00 83.31 179 PRO A CA 1
ATOM 1318 C C . PRO A 1 179 ? -11.585 5.906 2.618 1.00 83.31 179 PRO A C 1
ATOM 1320 O O . PRO A 1 179 ? -11.743 4.746 3.018 1.00 83.31 179 PRO A O 1
ATOM 1323 N N . ASP A 1 180 ? -12.017 6.973 3.286 1.00 73.12 180 ASP A N 1
ATOM 1324 C CA . ASP A 1 180 ? -12.923 6.904 4.426 1.00 73.12 180 ASP A CA 1
ATOM 1325 C C . ASP A 1 180 ? -14.295 6.511 3.853 1.00 73.12 180 ASP A C 1
ATOM 1327 O O . ASP A 1 180 ? -15.012 7.364 3.334 1.00 73.12 180 ASP A O 1
ATOM 1331 N N . GLY A 1 181 ? -14.616 5.213 3.799 1.00 63.31 181 GLY A N 1
ATOM 1332 C CA . GLY A 1 181 ? -15.857 4.713 3.189 1.00 63.31 181 GLY A CA 1
ATOM 1333 C C . GLY A 1 181 ? -17.054 5.579 3.595 1.00 63.31 181 GLY A C 1
ATOM 1334 O O . GLY A 1 181 ? -17.327 5.704 4.785 1.00 63.31 181 GLY A O 1
ATOM 1335 N N . GLY A 1 182 ? -17.687 6.232 2.613 1.00 49.69 182 GLY A N 1
ATOM 1336 C CA . GLY A 1 182 ? -18.570 7.392 2.781 1.00 49.69 182 GLY A CA 1
ATOM 1337 C C . GLY A 1 182 ? -19.887 7.133 3.515 1.00 49.69 182 GLY A C 1
ATOM 1338 O O . GLY A 1 182 ? -20.958 7.353 2.960 1.00 49.69 182 GLY A O 1
ATOM 1339 N N . ALA A 1 183 ? -19.828 6.718 4.776 1.00 43.59 183 ALA A N 1
ATOM 1340 C CA . ALA A 1 183 ? -20.911 6.914 5.715 1.00 43.59 183 ALA A CA 1
ATOM 1341 C C . ALA A 1 183 ? -20.718 8.297 6.341 1.00 43.59 183 ALA A C 1
ATOM 1343 O O . ALA A 1 183 ? -19.860 8.497 7.198 1.00 43.59 183 ALA A O 1
ATOM 1344 N N . ALA A 1 184 ? -21.526 9.261 5.904 1.00 40.78 184 ALA A N 1
ATOM 1345 C CA . ALA A 1 184 ? -21.766 10.487 6.646 1.00 40.78 184 ALA A CA 1
ATOM 1346 C C . ALA A 1 184 ? -22.452 10.134 7.981 1.00 40.78 184 ALA A C 1
ATOM 1348 O O . ALA A 1 184 ? -23.657 10.300 8.131 1.00 40.78 184 ALA A O 1
ATOM 1349 N N . SER A 1 185 ? -21.712 9.586 8.946 1.00 37.00 185 SER A N 1
ATOM 1350 C CA . SER A 1 185 ? -22.139 9.629 10.338 1.00 37.00 185 SER A CA 1
ATOM 1351 C C . SER A 1 185 ? -21.714 10.986 10.874 1.00 37.00 185 SER A C 1
ATOM 1353 O O . SER A 1 185 ? -20.519 11.280 10.945 1.00 37.00 185 SER A O 1
ATOM 1355 N N . GLU A 1 186 ? -22.712 11.810 11.177 1.00 34.06 186 GLU A N 1
ATOM 1356 C CA . GLU A 1 186 ? -22.606 13.065 11.913 1.00 34.06 186 GLU A CA 1
ATOM 1357 C C . GLU A 1 186 ? -21.481 12.989 12.962 1.00 34.06 186 GLU A C 1
ATOM 1359 O O . GLU A 1 186 ? -21.413 12.000 13.704 1.00 34.06 186 GLU A O 1
ATOM 1364 N N . PRO A 1 187 ? -20.552 13.964 13.006 1.00 35.03 187 PRO A N 1
ATOM 1365 C CA . PRO A 1 187 ? -19.474 13.919 13.979 1.00 35.03 187 PRO A CA 1
ATOM 1366 C C . PRO A 1 187 ? -20.109 13.872 15.374 1.00 35.03 187 PRO A C 1
ATOM 1368 O O . PRO A 1 187 ? -20.887 14.775 15.692 1.00 35.03 187 PRO A O 1
ATOM 1371 N N . PRO A 1 188 ? -19.810 12.871 16.226 1.00 35.88 188 PRO A N 1
ATOM 1372 C CA . PRO A 1 188 ? -20.250 12.945 17.605 1.00 35.88 188 PRO A CA 1
ATOM 1373 C C . PRO A 1 188 ? -19.640 14.221 18.176 1.00 35.88 188 PRO A C 1
ATOM 1375 O O . PRO A 1 188 ? -18.420 14.419 18.118 1.00 35.88 188 PRO A O 1
ATOM 1378 N N . LEU A 1 189 ? -20.511 15.122 18.633 1.00 34.16 189 LEU A N 1
ATOM 1379 C CA . LEU A 1 189 ? -20.139 16.372 19.277 1.00 34.16 189 LEU A CA 1
ATOM 1380 C C . LEU A 1 189 ? -18.995 16.082 20.250 1.00 34.16 189 LEU A C 1
ATOM 1382 O O . LEU A 1 189 ? -19.139 15.295 21.185 1.00 34.16 189 LEU A O 1
ATOM 1386 N N . ARG A 1 190 ? -17.829 16.681 19.982 1.00 38.50 190 ARG A N 1
ATOM 1387 C CA . ARG A 1 190 ? -16.665 16.604 20.862 1.00 38.50 190 ARG A CA 1
ATOM 1388 C C . ARG A 1 190 ? -17.012 17.300 22.176 1.00 38.50 190 ARG A C 1
ATOM 1390 O O . ARG A 1 190 ? -16.690 18.470 22.356 1.00 38.50 190 ARG A O 1
ATOM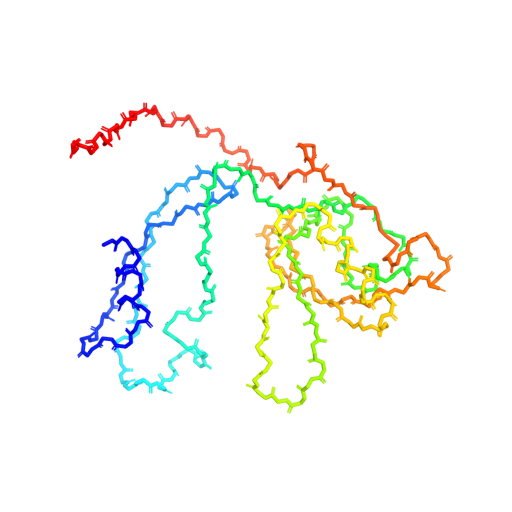 1397 N N . THR A 1 191 ? -17.586 16.577 23.130 1.00 35.31 191 THR A N 1
ATOM 1398 C CA . THR A 1 191 ? -17.368 16.902 24.537 1.00 35.31 191 THR A CA 1
ATOM 1399 C C . THR A 1 191 ? -15.956 16.435 24.856 1.00 35.31 191 THR A C 1
ATOM 1401 O O . THR A 1 191 ? -15.718 15.290 25.232 1.00 35.31 191 THR A O 1
ATOM 1404 N N . LEU A 1 192 ? -14.988 17.322 24.615 1.00 33.81 192 LEU A N 1
ATOM 1405 C CA . LEU A 1 192 ? -13.651 17.212 25.182 1.00 33.81 192 LEU A CA 1
ATOM 1406 C C . LEU A 1 192 ? -13.810 17.197 26.707 1.00 33.81 192 LEU A C 1
ATOM 1408 O O . LEU A 1 192 ? -13.849 18.248 27.342 1.00 33.81 192 LEU A O 1
ATOM 1412 N N . HIS A 1 193 ? -13.900 16.008 27.304 1.00 32.28 193 HIS A N 1
ATOM 1413 C CA . HIS A 1 193 ? -13.542 15.842 28.704 1.00 32.28 193 HIS A CA 1
ATOM 1414 C C . HIS A 1 193 ? -12.030 16.027 28.792 1.00 32.28 193 HIS A C 1
ATOM 1416 O O . HIS A 1 193 ? -11.235 15.105 28.622 1.00 32.28 193 HIS A O 1
ATOM 1422 N N . ARG A 1 194 ? -11.655 17.291 28.973 1.00 28.52 194 ARG A N 1
ATOM 1423 C CA . ARG A 1 194 ? -10.346 17.727 29.427 1.00 28.52 194 ARG A CA 1
ATOM 1424 C C . ARG A 1 194 ? -10.110 17.071 30.787 1.00 28.52 194 ARG A C 1
ATOM 1426 O O . ARG A 1 194 ? -10.680 17.501 31.782 1.00 28.52 194 ARG A O 1
ATOM 1433 N N . PHE A 1 195 ? -9.315 16.008 30.820 1.00 30.52 195 PHE A N 1
ATOM 1434 C CA . PHE A 1 195 ? -8.685 15.582 32.062 1.00 30.52 195 PHE A CA 1
ATOM 1435 C C . PHE A 1 195 ? -7.470 16.484 32.261 1.00 30.52 195 PHE A C 1
ATOM 1437 O O . PHE A 1 195 ? -6.385 16.213 31.752 1.00 30.52 195 PHE A O 1
ATOM 1444 N N . GLU A 1 196 ? -7.693 17.612 32.933 1.00 29.66 196 GLU A N 1
ATOM 1445 C CA . GLU A 1 196 ? -6.624 18.290 33.657 1.00 29.66 196 GLU A CA 1
ATOM 1446 C C . GLU A 1 196 ? -6.167 17.337 34.762 1.00 29.66 196 GLU A C 1
ATOM 1448 O O . GLU A 1 196 ? -6.932 16.977 35.653 1.00 29.66 196 GLU A O 1
ATOM 1453 N N . THR A 1 197 ? -4.939 16.839 34.651 1.00 31.83 197 THR A N 1
ATOM 1454 C CA . THR A 1 197 ? -4.237 16.275 35.799 1.00 31.83 197 THR A CA 1
ATOM 1455 C C . THR A 1 197 ? -3.618 17.438 36.552 1.00 31.83 197 THR A C 1
ATOM 1457 O O . THR A 1 197 ? -2.632 18.006 36.082 1.00 31.83 197 THR A O 1
ATOM 1460 N N . ASP A 1 198 ? -4.212 17.782 37.691 1.00 30.66 198 ASP A N 1
ATOM 1461 C CA . ASP A 1 198 ? -3.568 18.606 38.706 1.00 30.66 198 ASP A CA 1
ATOM 1462 C C . ASP A 1 198 ? -2.304 17.892 39.210 1.00 30.66 198 ASP A C 1
ATOM 1464 O O . ASP A 1 198 ? -2.362 16.751 39.679 1.00 30.66 198 ASP A O 1
ATOM 1468 N N . PHE A 1 199 ? -1.173 18.585 39.111 1.00 34.31 199 PHE A N 1
ATOM 1469 C CA . PHE A 1 199 ? -0.046 18.492 40.035 1.00 34.31 199 PHE A CA 1
ATOM 1470 C C . PHE A 1 199 ? 0.438 19.909 40.326 1.00 34.31 199 PHE A C 1
ATOM 1472 O O . PHE A 1 199 ? 0.579 20.686 39.353 1.00 34.31 199 PHE A O 1
#

Secondary structure (DSSP, 8-state):
-HHHHHHHHSS--SS---EEEEEEEETTTTEEEEEEEE----S-TT--SSSSSSSS----------SPPPP-EEEEEE-TTSHHHHTT--TTTEEEEEEEE-----STT-----B---STTHHHHHHHHHHHHT--EEEEEEETTTTEEEEEEE---TTSSSSTTTSEEEE-SGGGSPP--------------------

Sequence (199 aa):
TPERQLHSLLRPTSQALSSVDLTVYSSKQRTVRQVHIDLASGSEPGSGQWGGQGLLGVSVRLCCSTGQPALAWRVLDVAPGSPASVAGLRPDSDFIVGGAAVVDCDAADCRTGSAPLHTHEDLFELIESHAAAQSALQLHVYCSSTEQFRLLTVRPDPNWGGDGALGCGLGYGYLHQIPDGGAASEPPLRTLHRFETDF

Foldseek 3Di:
DVVVVVVVVQDPDPDDDQKDWDFDQDLLQRDTDIDIGGQPPDDDDPPDPPPDDDRPNDDDDDDDPPVDRQFKKAWADADPPFLCVVLPPDHRFKIFRFKFFDDPDPDPPPPRPTDDDPDPCVVVVVLVVQQVVQGKMWTFMAGLVVRDTDITITGFHCPSPDDGRGRTDIDGDDVRGRHSPDDPPPPPPPPPPPPDDDD